Protein AF-A0A7X7MZV4-F1 (afdb_monomer_lite)

Sequence (188 aa):
MDFFKSMQVERPEFNLLPVGEHVVRLIRAEETDSFSQFNGEQKKKDFGWKDRTPQLAITVVAAEEGKSGGMTHRLNGLGYIKYNDLSDAQKESGEYEDIGGYACSANEDGQMVREISHEHTKQCKNILNQFAASVGAQAGESLGDVLTRAIANQVKFRVTVINDEYDGREQLRLSRFKAVANVMSELE

pLDDT: mean 88.39, std 13.17, range [30.11, 97.62]

Foldseek 3Di:
DPPVVPDDDDDDDWDADDFFKAKKAWQDKDKDWPQADPVRHGDPDDQQADDIWIWIWTKIFGPDPPDTTIDIAIQTQFDFAFPVNDDPVRVVVPQFDHGVRFTWGQDPVRTTHTHTDPVVNVVSVVQLVLQLVQLPDDPPDDSVVSSVVRNVVRFIWMWGWDFDADPNDTDTHTDDIHHDPDPPPPDD

Radius of gyration: 19.75 Å; chains: 1; bounding box: 66×36×62 Å

Secondary structure (DSSP, 8-state):
--HHHH---PPPP-PPPPSEEEEEEEEEEEEEETTB-TTSPBP----S--PPPEEEEEEEEE-STT---EEEEEEES--B-BGGGS-HHHHHTS--EEETTEEEEE-TTS-EEEPBPHHHHHHHHHHHHHHHHHTTPPTT--HHHHHHHHHHTT-EEEEEEEEEEETTEEEEEEEEEEE------S--

Structure (mmCIF, N/CA/C/O backbone):
data_AF-A0A7X7MZV4-F1
#
_entry.id   AF-A0A7X7MZV4-F1
#
loop_
_atom_site.group_PDB
_atom_site.id
_atom_site.type_symbol
_atom_site.label_atom_id
_atom_site.label_alt_id
_atom_site.label_comp_id
_atom_site.label_asym_id
_atom_site.label_entity_id
_atom_site.label_seq_id
_atom_site.pdbx_PDB_ins_code
_atom_site.Cartn_x
_atom_site.Cartn_y
_atom_site.Cartn_z
_atom_site.occupancy
_atom_site.B_iso_or_equiv
_atom_site.auth_seq_id
_atom_site.auth_comp_id
_atom_site.auth_asym_id
_atom_site.auth_atom_id
_atom_site.pdbx_PDB_model_num
ATOM 1 N N . MET A 1 1 ? -41.631 7.887 -1.688 1.00 57.41 1 MET A N 1
ATOM 2 C CA . MET A 1 1 ? -40.299 7.517 -2.208 1.00 57.41 1 MET A CA 1
ATOM 3 C C . MET A 1 1 ? -39.509 7.009 -1.017 1.00 57.41 1 MET A C 1
ATOM 5 O O . MET A 1 1 ? -39.447 7.717 -0.022 1.00 57.41 1 MET A O 1
ATOM 9 N N . ASP A 1 2 ? -39.068 5.756 -1.045 1.00 73.69 2 ASP A N 1
ATOM 10 C CA . ASP A 1 2 ? -38.419 5.119 0.105 1.00 73.69 2 ASP A CA 1
ATOM 11 C C . ASP A 1 2 ? -36.941 5.528 0.112 1.00 73.69 2 ASP A C 1
ATOM 13 O O . ASP A 1 2 ? -36.145 4.985 -0.654 1.00 73.69 2 ASP A O 1
ATOM 17 N N . PHE A 1 3 ? -36.619 6.567 0.892 1.00 78.12 3 PHE A N 1
ATOM 18 C CA . PHE A 1 3 ? -35.333 7.277 0.872 1.00 78.12 3 PHE A CA 1
ATOM 19 C C . PHE A 1 3 ? -34.134 6.320 0.888 1.00 78.12 3 PHE A C 1
ATOM 21 O O . PHE A 1 3 ? -33.250 6.426 0.040 1.00 78.12 3 PHE A O 1
ATOM 28 N N . PHE A 1 4 ? -34.155 5.325 1.780 1.00 77.00 4 PHE A N 1
ATOM 29 C CA . PHE A 1 4 ? -33.072 4.350 1.916 1.00 77.00 4 PHE A CA 1
ATOM 30 C C . PHE A 1 4 ? -32.954 3.394 0.725 1.00 77.00 4 PHE A C 1
ATOM 32 O O . PHE A 1 4 ? -31.855 2.948 0.421 1.00 77.00 4 PHE A O 1
ATOM 39 N N . LYS A 1 5 ? -34.052 3.099 0.018 1.00 72.44 5 LYS A N 1
ATOM 40 C CA . LYS A 1 5 ? -34.021 2.256 -1.190 1.00 72.44 5 LYS A CA 1
ATOM 41 C C . LYS A 1 5 ? -33.520 3.005 -2.422 1.00 72.44 5 LYS A C 1
ATOM 43 O O . LYS A 1 5 ? -33.018 2.374 -3.344 1.00 72.44 5 LYS A O 1
ATOM 48 N N . SER A 1 6 ? -33.683 4.328 -2.456 1.00 73.56 6 SER A N 1
ATOM 49 C CA . SER A 1 6 ? -33.163 5.187 -3.530 1.00 73.56 6 SER A CA 1
ATOM 50 C C . SER A 1 6 ? -31.744 5.694 -3.279 1.00 73.56 6 SER A C 1
ATOM 52 O O . SER A 1 6 ? -31.142 6.277 -4.177 1.00 73.56 6 SER A O 1
ATOM 54 N N . MET A 1 7 ? -31.225 5.517 -2.064 1.00 83.62 7 MET A N 1
ATOM 55 C CA . MET A 1 7 ? -29.901 5.994 -1.699 1.00 83.62 7 MET A CA 1
ATOM 56 C C . MET A 1 7 ? -28.832 5.109 -2.345 1.00 83.62 7 MET A C 1
ATOM 58 O O . MET A 1 7 ? -28.787 3.902 -2.114 1.00 83.62 7 MET A O 1
ATOM 62 N N . GLN A 1 8 ? -27.952 5.717 -3.137 1.00 71.62 8 GLN A N 1
ATOM 63 C CA . GLN A 1 8 ? -26.716 5.075 -3.569 1.00 71.62 8 GLN A CA 1
ATOM 64 C C . GLN A 1 8 ? -25.676 5.282 -2.469 1.00 71.62 8 GLN A C 1
ATOM 66 O O . GLN A 1 8 ? -25.435 6.406 -2.038 1.00 71.62 8 GLN A O 1
ATOM 71 N N . VAL A 1 9 ? -25.113 4.188 -1.958 1.00 64.69 9 VAL A N 1
ATOM 72 C CA . VAL A 1 9 ? -24.106 4.261 -0.897 1.00 64.69 9 VAL A CA 1
ATOM 73 C C . VAL A 1 9 ? -22.796 4.747 -1.506 1.00 64.69 9 VAL A C 1
ATOM 75 O O . VAL A 1 9 ? -22.144 4.026 -2.261 1.00 64.69 9 VAL A O 1
ATOM 78 N N . GLU A 1 10 ? -22.411 5.968 -1.159 1.00 65.69 10 GLU A N 1
ATOM 79 C CA . GLU A 1 10 ? -21.113 6.534 -1.509 1.00 65.69 10 GLU A CA 1
ATOM 80 C C . GLU A 1 10 ? -20.052 6.152 -0.472 1.00 65.69 10 GLU A C 1
ATOM 82 O O . GLU A 1 10 ? -20.340 5.657 0.624 1.00 65.69 10 GLU A O 1
ATOM 87 N N . ARG A 1 11 ? -18.780 6.360 -0.823 1.00 59.31 11 ARG A N 1
ATOM 88 C CA . ARG A 1 11 ? -17.703 6.192 0.153 1.00 59.31 11 ARG A CA 1
ATOM 89 C C . ARG A 1 11 ? -17.812 7.290 1.204 1.00 59.31 11 ARG A C 1
ATOM 91 O O . ARG A 1 11 ? -18.031 8.435 0.829 1.00 59.31 11 ARG A O 1
ATOM 98 N N . PRO A 1 12 ? -17.606 6.976 2.491 1.00 62.19 12 PRO A N 1
ATOM 99 C CA . PRO A 1 12 ? -17.602 8.019 3.497 1.00 62.19 12 PRO A CA 1
ATOM 100 C C . PRO A 1 12 ? -16.450 8.991 3.219 1.00 62.19 12 PRO A C 1
ATOM 102 O O . PRO A 1 12 ? -15.299 8.567 3.070 1.00 62.19 12 PRO A O 1
ATOM 105 N N . GLU A 1 13 ? -16.762 10.282 3.159 1.00 63.81 13 GLU A N 1
ATOM 106 C CA . GLU A 1 13 ? -15.763 11.343 3.192 1.00 63.81 13 GLU A CA 1
ATOM 107 C C . GLU A 1 13 ? -15.410 11.637 4.650 1.00 63.81 13 GLU A C 1
ATOM 109 O O . GLU A 1 13 ? -16.281 11.835 5.499 1.00 63.81 13 GLU A O 1
ATOM 114 N N . PHE A 1 14 ? -14.116 11.624 4.959 1.00 68.75 14 PHE A N 1
ATOM 115 C CA . PHE A 1 14 ? -13.613 11.926 6.292 1.00 68.75 14 PHE A CA 1
ATOM 116 C C . PHE A 1 14 ? -12.815 13.221 6.250 1.00 68.75 14 PHE A C 1
ATOM 118 O O . PHE A 1 14 ? -12.064 13.457 5.303 1.00 68.75 14 PHE A O 1
ATOM 125 N N . ASN A 1 15 ? -12.867 13.991 7.338 1.00 80.75 15 ASN A N 1
ATOM 126 C CA . ASN A 1 15 ? -11.763 14.895 7.642 1.00 80.75 15 ASN A CA 1
ATOM 127 C C . ASN A 1 15 ? -10.486 14.049 7.729 1.00 80.75 15 ASN A C 1
ATOM 129 O O . ASN A 1 15 ? -10.454 13.052 8.455 1.00 80.75 15 ASN A O 1
ATOM 133 N N . LEU A 1 16 ? -9.461 14.390 6.951 1.00 86.88 16 LEU A N 1
ATOM 134 C CA . LEU A 1 16 ? -8.229 13.606 6.936 1.00 86.88 16 LEU A CA 1
ATOM 135 C C . LEU A 1 16 ? -7.565 13.650 8.315 1.00 86.88 16 LEU A C 1
ATOM 137 O O . LEU A 1 16 ? -7.542 14.693 8.971 1.00 86.88 16 LEU A O 1
ATOM 141 N N . LEU A 1 17 ? -7.017 12.513 8.752 1.00 89.56 17 LEU A N 1
ATOM 142 C CA . LEU A 1 17 ? -6.182 12.485 9.951 1.00 89.56 17 LEU A CA 1
ATOM 143 C C . LEU A 1 17 ? -4.984 13.432 9.744 1.00 89.56 17 LEU A C 1
ATOM 145 O O . LEU A 1 17 ? -4.326 13.337 8.704 1.00 89.56 17 LEU A O 1
ATOM 149 N N . PRO A 1 18 ? -4.680 14.330 10.697 1.00 90.94 18 PRO A N 1
ATOM 150 C CA . PRO A 1 18 ? -3.535 15.221 10.565 1.00 90.94 18 PRO A CA 1
ATOM 151 C C . PRO A 1 18 ? -2.225 14.434 10.678 1.00 90.94 18 PRO A C 1
ATOM 153 O O . PRO A 1 18 ? -2.198 13.317 11.192 1.00 90.94 18 PRO A O 1
ATOM 156 N N . VAL A 1 19 ? -1.116 15.028 10.240 1.00 93.12 19 VAL A N 1
ATOM 157 C CA . VAL A 1 19 ? 0.225 14.455 10.440 1.00 93.12 19 VAL A CA 1
ATOM 158 C C . VAL A 1 19 ? 0.476 14.214 11.934 1.00 93.12 19 VAL A C 1
ATOM 160 O O . VAL A 1 19 ? 0.168 15.068 12.764 1.00 93.12 19 VAL A O 1
ATOM 163 N N . GLY A 1 20 ? 1.028 13.050 12.278 1.00 93.62 20 GLY A N 1
ATOM 164 C CA . GLY A 1 20 ? 1.314 12.660 13.660 1.00 93.62 20 GLY A CA 1
ATOM 165 C C . GLY A 1 20 ? 0.897 11.230 13.997 1.00 93.62 20 GLY A C 1
ATOM 166 O O . GLY A 1 20 ? 0.491 10.453 13.133 1.00 93.62 20 GLY A O 1
ATOM 167 N N . GLU A 1 21 ? 1.032 10.866 15.270 1.00 94.75 21 GLU A N 1
ATOM 168 C CA . GLU A 1 21 ? 0.613 9.559 15.780 1.00 94.75 21 GLU A CA 1
ATOM 169 C C . GLU A 1 21 ? -0.861 9.564 16.195 1.00 94.75 21 GLU A C 1
ATOM 171 O O . GLU A 1 21 ? -1.328 10.485 16.866 1.00 94.75 21 GLU A O 1
ATOM 176 N N . HIS A 1 22 ? -1.578 8.500 15.828 1.00 94.12 22 HIS A N 1
ATOM 177 C CA . HIS A 1 22 ? -3.004 8.332 16.108 1.00 94.12 22 HIS A CA 1
ATOM 178 C C . HIS A 1 22 ? -3.305 6.912 16.556 1.00 94.12 22 HIS A C 1
ATOM 180 O O . HIS A 1 22 ? -2.742 5.957 16.012 1.00 94.12 22 HIS A O 1
ATOM 186 N N . VAL A 1 23 ? -4.243 6.762 17.492 1.00 95.56 23 VAL A N 1
ATOM 187 C CA . VAL A 1 23 ? -4.918 5.477 17.700 1.00 95.56 23 VAL A CA 1
ATOM 188 C C . VAL A 1 23 ? -6.141 5.427 16.793 1.00 95.56 23 VAL A C 1
ATOM 190 O O . VAL A 1 23 ? -7.035 6.272 16.860 1.00 95.56 23 VAL A O 1
ATOM 193 N N . VAL A 1 24 ? -6.180 4.414 15.940 1.00 96.12 24 VAL A N 1
ATOM 194 C CA . VAL A 1 24 ? -7.211 4.215 14.926 1.00 96.12 24 VAL A CA 1
ATOM 195 C C . VAL A 1 24 ? -7.839 2.834 15.058 1.00 96.12 24 VAL A C 1
ATOM 197 O O . VAL A 1 24 ? -7.315 1.956 15.742 1.00 96.12 24 VAL A O 1
ATOM 200 N N . ARG A 1 25 ? -8.962 2.638 14.374 1.00 95.81 25 ARG A N 1
ATOM 201 C CA . ARG A 1 25 ? -9.559 1.322 14.124 1.00 95.81 25 ARG A CA 1
ATOM 202 C C . ARG A 1 25 ? -9.853 1.151 12.640 1.00 95.81 25 ARG A C 1
ATOM 204 O O . ARG A 1 25 ? -10.089 2.131 11.929 1.00 95.81 25 ARG A O 1
ATOM 211 N N . LEU A 1 26 ? -9.857 -0.097 12.188 1.00 95.31 26 LEU A N 1
ATOM 212 C CA . LEU A 1 26 ? -10.191 -0.463 10.815 1.00 95.31 26 LEU A CA 1
ATOM 213 C C . LEU A 1 26 ? -11.714 -0.478 10.639 1.00 95.31 26 LEU A C 1
ATOM 215 O O . LEU A 1 26 ? -12.430 -1.002 11.491 1.00 95.31 26 LEU A O 1
ATOM 219 N N . ILE A 1 27 ? -12.208 0.080 9.535 1.00 93.88 27 ILE A N 1
ATOM 220 C CA . ILE A 1 27 ? -13.636 -0.001 9.170 1.00 93.88 27 ILE A CA 1
ATOM 221 C C . ILE A 1 27 ? -13.872 -0.703 7.835 1.00 93.88 27 ILE A C 1
ATOM 223 O O . ILE A 1 27 ? -14.998 -1.092 7.541 1.00 93.88 27 ILE A O 1
ATOM 227 N N . ARG A 1 28 ? -12.822 -0.849 7.020 1.00 92.50 28 ARG A N 1
ATOM 228 C CA . ARG A 1 28 ? -12.874 -1.492 5.707 1.00 92.50 28 ARG A CA 1
ATOM 229 C C . ARG A 1 28 ? -11.478 -1.945 5.294 1.00 92.50 28 ARG A C 1
ATOM 231 O O . ARG A 1 28 ? -10.521 -1.196 5.486 1.00 92.50 28 ARG A O 1
ATOM 238 N N . ALA A 1 29 ? -11.379 -3.126 4.697 1.00 93.44 29 ALA A N 1
ATOM 239 C CA . ALA A 1 29 ? -10.182 -3.597 4.012 1.00 93.44 29 ALA A CA 1
ATOM 240 C C . ALA A 1 29 ? -10.584 -4.392 2.767 1.00 93.44 29 ALA A C 1
ATOM 242 O O . ALA A 1 29 ? -11.458 -5.250 2.851 1.00 93.44 29 ALA A O 1
ATOM 243 N N . GLU A 1 30 ? -9.981 -4.080 1.622 1.00 92.38 30 GLU A N 1
ATOM 244 C CA . GLU A 1 30 ? -10.338 -4.669 0.329 1.00 92.38 30 GLU A CA 1
ATOM 245 C C . GLU A 1 30 ? -9.108 -4.906 -0.535 1.00 92.38 30 GLU A C 1
ATOM 247 O O . GLU A 1 30 ? -8.214 -4.057 -0.619 1.00 92.38 30 GLU A O 1
ATOM 252 N N . GLU A 1 31 ? -9.093 -6.043 -1.221 1.00 92.69 31 GLU A N 1
ATOM 253 C CA . GLU A 1 31 ? -8.133 -6.304 -2.284 1.00 92.69 31 GLU A CA 1
ATOM 254 C C . GLU A 1 31 ? -8.419 -5.402 -3.490 1.00 92.69 31 GLU A C 1
ATOM 256 O O . GLU A 1 31 ? -9.563 -5.153 -3.873 1.00 92.69 31 GLU A O 1
ATOM 261 N N . THR A 1 32 ? -7.357 -4.866 -4.074 1.00 94.25 32 THR A N 1
ATOM 262 C CA . THR A 1 32 ? -7.400 -3.991 -5.241 1.00 94.25 32 THR A CA 1
ATOM 263 C C . THR A 1 32 ? -6.063 -4.063 -5.979 1.00 94.25 32 THR A C 1
ATOM 265 O O . THR A 1 32 ? -5.209 -4.900 -5.682 1.00 94.25 32 THR A O 1
ATOM 268 N N . ASP A 1 33 ? -5.858 -3.179 -6.950 1.00 95.00 33 ASP A N 1
ATOM 269 C CA . ASP A 1 33 ? -4.621 -3.103 -7.706 1.00 95.00 33 ASP A CA 1
ATOM 270 C C . ASP A 1 33 ? -4.231 -1.662 -8.072 1.00 95.00 33 ASP A C 1
ATOM 272 O O . ASP A 1 33 ? -4.994 -0.698 -7.915 1.00 95.00 33 ASP A O 1
ATOM 276 N N . SER A 1 34 ? -3.004 -1.507 -8.574 1.00 92.06 34 SER A N 1
ATOM 277 C CA . SER A 1 34 ? -2.460 -0.212 -8.992 1.00 92.06 34 SER A CA 1
ATOM 278 C C . SER A 1 34 ? -3.273 0.476 -10.091 1.00 92.06 34 SER A C 1
ATOM 280 O O . SER A 1 34 ? -3.213 1.706 -10.187 1.00 92.06 34 SER A O 1
ATOM 282 N N . PHE A 1 35 ? -4.029 -0.271 -10.898 1.00 94.06 35 PHE A N 1
ATOM 283 C CA . PHE A 1 35 ? -4.801 0.246 -12.033 1.00 94.06 35 PHE A CA 1
ATOM 284 C C . PHE A 1 35 ? -6.233 0.584 -11.642 1.00 94.06 35 PHE A C 1
ATOM 286 O O . PHE A 1 35 ? -6.903 1.327 -12.347 1.00 94.06 35 PHE A O 1
ATOM 293 N N . SER A 1 36 ? -6.687 0.125 -10.486 1.00 92.50 36 SER A N 1
ATOM 294 C CA . SER A 1 36 ? -8.029 0.368 -9.992 1.00 92.50 36 SER A CA 1
ATOM 295 C C . SER A 1 36 ? -8.052 1.618 -9.119 1.00 92.50 36 SER A C 1
ATOM 297 O O . SER A 1 36 ? -7.159 1.879 -8.304 1.00 92.50 36 SER A O 1
ATOM 299 N N . GLN A 1 37 ? -9.067 2.448 -9.306 1.00 86.12 37 GLN A N 1
ATOM 300 C CA . GLN A 1 37 ? -9.429 3.538 -8.417 1.00 86.12 37 GLN A CA 1
ATOM 301 C C . GLN A 1 37 ? -9.937 2.984 -7.092 1.00 86.12 37 GLN A C 1
ATOM 303 O O . GLN A 1 37 ? -10.155 1.786 -6.928 1.00 86.12 37 GLN A O 1
ATOM 308 N N . PHE A 1 38 ? -10.090 3.868 -6.110 1.00 79.44 38 PHE A N 1
ATOM 309 C CA . PHE A 1 38 ? -10.630 3.462 -4.827 1.00 79.44 38 PHE A CA 1
ATOM 310 C C . PHE A 1 38 ? -12.017 2.855 -5.012 1.00 79.44 38 PHE A C 1
ATOM 312 O O . PHE A 1 38 ? -12.189 1.724 -4.593 1.00 79.44 38 PHE A O 1
ATOM 319 N N . ASN A 1 39 ? -12.931 3.512 -5.730 1.00 77.94 39 ASN A N 1
ATOM 320 C CA . ASN A 1 39 ? -14.284 3.028 -6.048 1.00 77.94 39 ASN A CA 1
ATOM 321 C C . ASN A 1 39 ? -14.359 1.740 -6.906 1.00 77.94 39 ASN A C 1
ATOM 323 O O . ASN A 1 39 ? -15.463 1.319 -7.229 1.00 77.94 39 ASN A O 1
ATOM 327 N N . GLY A 1 40 ? -13.232 1.112 -7.260 1.00 79.94 40 GLY A N 1
ATOM 328 C CA . GLY A 1 40 ? -13.181 -0.106 -8.075 1.00 79.94 40 GLY A CA 1
ATOM 329 C C . GLY A 1 40 ? -13.181 0.139 -9.585 1.00 79.94 40 GLY A C 1
ATOM 330 O O . GLY A 1 40 ? -12.898 -0.779 -10.351 1.00 79.94 40 GLY A O 1
ATOM 331 N N . GLU A 1 41 ? -13.428 1.370 -10.037 1.00 87.81 41 GLU A N 1
ATOM 332 C CA . GLU A 1 41 ? -13.332 1.712 -11.456 1.00 87.81 41 GLU A CA 1
ATOM 333 C C . GLU A 1 41 ? -11.883 1.646 -11.941 1.00 87.81 41 GLU A C 1
ATOM 335 O O . GLU A 1 41 ? -10.946 1.931 -11.199 1.00 87.81 41 GLU A O 1
ATOM 340 N N . GLN A 1 42 ? -11.669 1.337 -13.217 1.00 90.69 42 GLN A N 1
ATOM 341 C CA . GLN A 1 42 ? -10.328 1.408 -13.792 1.00 90.69 42 GLN A CA 1
ATOM 342 C C . GLN A 1 42 ? -9.860 2.869 -13.887 1.00 90.69 42 GLN A C 1
ATOM 344 O O . GLN A 1 42 ? -10.615 3.783 -14.234 1.00 90.69 42 GLN A O 1
ATOM 349 N N . LYS A 1 43 ? -8.590 3.107 -13.569 1.00 90.19 43 LYS A N 1
ATOM 350 C CA . LYS A 1 43 ? -7.932 4.391 -13.797 1.00 90.19 43 LYS A CA 1
ATOM 351 C C . LYS A 1 43 ? -7.796 4.592 -15.302 1.00 90.19 43 LYS A C 1
ATOM 353 O O . LYS A 1 43 ? -7.364 3.701 -16.020 1.00 90.19 43 LYS A O 1
ATOM 358 N N . LYS A 1 44 ? -8.121 5.798 -15.766 1.00 87.69 44 LYS A N 1
ATOM 359 C CA . LYS A 1 44 ? -8.003 6.184 -17.182 1.00 87.69 44 LYS A CA 1
ATOM 360 C C . LYS A 1 44 ? -6.566 6.514 -17.611 1.00 87.69 44 LYS A C 1
ATOM 362 O O . LYS A 1 44 ? -6.332 6.781 -18.782 1.00 87.69 44 LYS A O 1
ATOM 367 N N . LYS A 1 45 ? -5.625 6.562 -16.662 1.00 85.62 45 LYS A N 1
ATOM 368 C CA . LYS A 1 45 ? -4.210 6.852 -16.916 1.00 85.62 45 LYS A CA 1
ATOM 369 C C . LYS A 1 45 ? -3.575 5.667 -17.642 1.00 85.62 45 LYS A C 1
ATOM 371 O O . LYS A 1 45 ? -3.698 4.542 -17.167 1.00 85.62 45 LYS A O 1
ATOM 376 N N . ASP A 1 46 ? -2.860 5.940 -18.729 1.00 86.44 46 ASP A N 1
ATOM 377 C CA . ASP A 1 46 ? -1.905 4.978 -19.270 1.00 86.44 46 ASP A CA 1
ATOM 378 C C . ASP A 1 46 ? -0.643 4.995 -18.405 1.00 86.44 46 ASP A C 1
ATOM 380 O O . ASP A 1 46 ? -0.069 6.053 -18.130 1.00 86.44 46 ASP A O 1
ATOM 384 N N . PHE A 1 47 ? -0.265 3.824 -17.911 1.00 87.81 47 PHE A N 1
ATOM 385 C CA . PHE A 1 47 ? 0.896 3.661 -17.047 1.00 87.81 47 PHE A CA 1
ATOM 386 C C . PHE A 1 47 ? 2.176 3.433 -17.852 1.00 87.81 47 PHE A C 1
ATOM 388 O O . PHE A 1 47 ? 3.250 3.649 -17.314 1.00 87.81 47 PHE A O 1
ATOM 395 N N . GLY A 1 48 ? 2.076 3.019 -19.119 1.00 91.69 48 GLY A N 1
ATOM 396 C CA . GLY A 1 48 ? 3.228 2.622 -19.935 1.00 91.69 48 GLY A CA 1
ATOM 397 C C . GLY A 1 48 ? 3.717 1.188 -19.681 1.00 91.69 48 GLY A C 1
ATOM 398 O O . GLY A 1 48 ? 4.401 0.628 -20.526 1.00 91.69 48 GLY A O 1
ATOM 399 N N . TRP A 1 49 ? 3.287 0.549 -18.589 1.00 94.38 49 TRP A N 1
ATOM 400 C CA . TRP A 1 49 ? 3.453 -0.886 -18.325 1.00 94.38 49 TRP A CA 1
ATOM 401 C C . TRP A 1 49 ? 2.093 -1.578 -18.141 1.00 94.38 49 TRP A C 1
ATOM 403 O O . TRP A 1 49 ? 1.069 -0.916 -17.935 1.00 94.38 49 TRP A O 1
ATOM 413 N N . LYS A 1 50 ? 2.057 -2.914 -18.237 1.00 94.56 50 LYS A N 1
ATOM 414 C CA . LYS A 1 50 ? 0.813 -3.714 -18.195 1.00 94.56 50 LYS A CA 1
ATOM 415 C C . LYS A 1 50 ? 0.619 -4.540 -16.929 1.00 94.56 50 LYS A C 1
ATOM 417 O O . LYS A 1 50 ? -0.521 -4.886 -16.613 1.00 94.56 50 LYS A O 1
ATOM 422 N N . ASP A 1 51 ? 1.680 -4.822 -16.181 1.00 93.94 51 ASP A N 1
ATOM 423 C CA . ASP A 1 51 ? 1.572 -5.584 -14.942 1.00 93.94 51 ASP A CA 1
ATOM 424 C C . ASP A 1 51 ? 0.868 -4.760 -13.848 1.00 93.94 51 ASP A C 1
ATOM 426 O O . ASP A 1 51 ? 1.165 -3.586 -13.610 1.00 93.94 51 ASP A O 1
ATOM 430 N N . ARG A 1 52 ? -0.092 -5.381 -13.161 1.00 94.12 52 ARG A N 1
ATOM 431 C CA . ARG A 1 52 ? -0.826 -4.761 -12.053 1.00 94.12 52 ARG A CA 1
ATOM 432 C C . ARG A 1 52 ? -0.143 -5.097 -10.737 1.00 94.12 52 ARG A C 1
ATOM 434 O O . ARG A 1 52 ? 0.154 -6.256 -10.476 1.00 94.12 52 ARG A O 1
ATOM 441 N N . THR A 1 53 ? 0.046 -4.106 -9.871 1.00 95.38 53 THR A N 1
ATOM 442 C CA . THR A 1 53 ? 0.523 -4.348 -8.503 1.00 95.38 53 THR A CA 1
ATOM 443 C C . THR A 1 53 ? -0.657 -4.734 -7.619 1.00 95.38 53 THR A C 1
ATOM 445 O O . THR A 1 53 ? -1.539 -3.888 -7.451 1.00 95.38 53 THR A O 1
ATOM 448 N N . PRO A 1 54 ? -0.680 -5.933 -7.010 1.00 95.50 54 PRO A N 1
ATOM 449 C CA . PRO A 1 54 ? -1.670 -6.280 -5.997 1.00 95.50 54 PRO A CA 1
ATOM 450 C C . PRO A 1 54 ? -1.558 -5.329 -4.806 1.00 95.50 54 PRO A C 1
ATOM 452 O O . PRO A 1 54 ? -0.453 -5.021 -4.348 1.00 95.50 54 PRO A O 1
ATOM 455 N N . GLN A 1 55 ? -2.691 -4.846 -4.311 1.00 96.19 55 GLN A N 1
ATOM 456 C CA . GLN A 1 55 ? -2.761 -3.856 -3.243 1.00 96.19 55 GLN A CA 1
ATOM 457 C C . GLN A 1 55 ? -3.863 -4.215 -2.245 1.00 96.19 55 GLN A C 1
ATOM 459 O O . GLN A 1 55 ? -4.936 -4.666 -2.632 1.00 96.19 55 GLN A O 1
ATOM 464 N N . LEU A 1 56 ? -3.627 -3.942 -0.964 1.00 95.19 56 LEU A N 1
ATOM 465 C CA . LEU A 1 56 ? -4.668 -3.936 0.061 1.00 95.19 56 LEU A CA 1
ATOM 466 C C . LEU A 1 56 ? -5.053 -2.485 0.361 1.00 95.19 56 LEU A C 1
ATOM 468 O O . LEU A 1 56 ? -4.231 -1.714 0.862 1.00 95.19 56 LEU A O 1
ATOM 472 N N . ALA A 1 57 ? -6.290 -2.100 0.054 1.00 94.12 57 ALA A N 1
ATOM 473 C CA . ALA A 1 57 ? -6.844 -0.810 0.440 1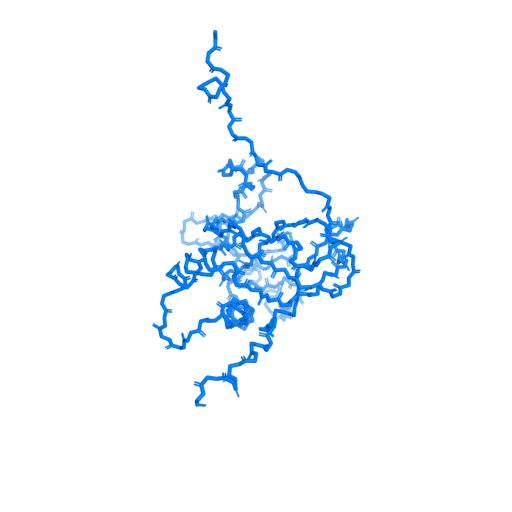.00 94.12 57 ALA A CA 1
ATOM 474 C C . ALA A 1 57 ? -7.479 -0.918 1.828 1.00 94.12 57 ALA A C 1
ATOM 476 O O . ALA A 1 57 ? -8.442 -1.655 2.011 1.00 94.12 57 ALA A O 1
ATOM 477 N N . ILE A 1 58 ? -6.961 -0.161 2.792 1.00 94.62 58 ILE A N 1
ATOM 478 C CA . ILE A 1 58 ? -7.480 -0.102 4.161 1.00 94.62 58 ILE A CA 1
ATOM 479 C C . ILE A 1 58 ? -8.087 1.270 4.431 1.00 94.62 58 ILE A C 1
ATOM 481 O O . ILE A 1 58 ? -7.502 2.285 4.056 1.00 94.62 58 ILE A O 1
ATOM 485 N N . THR A 1 59 ? -9.231 1.314 5.107 1.00 94.38 59 THR A N 1
ATOM 486 C CA . THR A 1 59 ? -9.830 2.556 5.608 1.00 94.38 59 THR A CA 1
ATOM 487 C C . THR A 1 59 ? -9.837 2.531 7.127 1.00 94.38 59 THR A C 1
ATOM 489 O O . THR A 1 59 ? -10.440 1.649 7.746 1.00 94.38 59 THR A O 1
ATOM 492 N N . VAL A 1 60 ? -9.170 3.519 7.721 1.00 94.75 60 VAL A N 1
ATOM 493 C CA . VAL A 1 60 ? -9.048 3.680 9.171 1.00 94.75 60 VAL A CA 1
ATOM 494 C C . VAL A 1 60 ? -9.730 4.961 9.625 1.00 94.75 60 VAL A C 1
ATOM 496 O O . VAL A 1 60 ? -9.769 5.942 8.883 1.00 94.75 60 VAL A O 1
ATOM 499 N N . VAL A 1 61 ? -10.237 4.956 10.854 1.00 94.69 61 VAL A N 1
ATOM 500 C CA . VAL A 1 61 ? -10.817 6.135 11.514 1.00 94.69 61 VAL A CA 1
ATOM 501 C C . VAL A 1 61 ? -10.223 6.306 12.904 1.00 94.69 61 VAL A C 1
ATOM 503 O O . VAL A 1 61 ? -9.845 5.313 13.534 1.00 94.69 61 VAL A O 1
ATOM 506 N N . ALA A 1 62 ? -10.149 7.547 13.386 1.00 94.12 62 ALA A N 1
ATOM 507 C CA . ALA A 1 62 ? -9.743 7.851 14.755 1.00 94.12 62 ALA A CA 1
ATOM 508 C C . ALA A 1 62 ? -10.577 7.038 15.763 1.00 94.12 62 ALA A C 1
ATOM 510 O O . ALA A 1 62 ? -11.795 6.906 15.623 1.00 94.12 62 ALA A O 1
ATOM 511 N N . ALA A 1 63 ? -9.910 6.474 16.770 1.00 92.75 63 ALA A N 1
ATOM 512 C CA . ALA A 1 63 ? -10.527 5.665 17.825 1.00 92.75 63 ALA A CA 1
ATOM 513 C C . ALA A 1 63 ? -10.299 6.239 19.237 1.00 92.75 63 ALA A C 1
ATOM 515 O O . ALA A 1 63 ? -10.664 5.604 20.235 1.00 92.75 63 ALA A O 1
ATOM 516 N N . GLU A 1 64 ? -9.673 7.413 19.317 1.00 85.75 64 GLU A N 1
ATOM 517 C CA . GLU A 1 64 ? -9.480 8.182 20.546 1.00 85.75 64 GLU A CA 1
ATOM 518 C C . GLU A 1 64 ? -10.702 9.056 20.815 1.00 85.75 64 GLU A C 1
ATOM 520 O O . GLU A 1 64 ? -11.291 9.626 19.895 1.00 85.75 64 GLU A O 1
ATOM 525 N N . GLU A 1 65 ? -11.070 9.176 22.086 1.00 80.12 65 GLU A N 1
ATOM 526 C CA . GLU A 1 65 ? -12.171 10.034 22.503 1.00 80.12 65 GLU A CA 1
ATOM 527 C C . GLU A 1 65 ? -11.880 11.501 22.154 1.00 80.12 65 GLU A C 1
ATOM 529 O O . GLU A 1 65 ? -10.758 11.985 22.306 1.00 80.12 65 GLU A O 1
ATOM 534 N N . GLY A 1 66 ? -12.882 12.201 21.619 1.00 76.88 66 GLY A N 1
ATOM 535 C CA . GLY A 1 66 ? -12.750 13.596 21.188 1.00 76.88 66 GLY A CA 1
ATOM 536 C C . GLY A 1 66 ? -11.941 13.816 19.901 1.00 76.88 66 GLY A C 1
ATOM 537 O O . GLY A 1 66 ? -11.889 14.949 19.422 1.00 76.88 66 GLY A O 1
ATOM 538 N N . LYS A 1 67 ? -11.349 12.773 19.299 1.00 82.19 67 LYS A N 1
ATOM 539 C CA . LYS A 1 67 ? -10.695 12.866 17.984 1.00 82.19 67 LYS A CA 1
ATOM 540 C C . LYS A 1 67 ? -11.635 12.406 16.875 1.00 82.19 67 LYS A C 1
ATOM 542 O O . LYS A 1 67 ? -12.428 11.485 17.038 1.00 82.19 67 LYS A O 1
ATOM 547 N N . SER A 1 68 ? -11.521 13.043 15.715 1.00 82.31 68 SER A N 1
ATOM 548 C CA . SER A 1 68 ? -12.266 12.671 14.515 1.00 82.31 68 SER A CA 1
ATOM 549 C C . SER A 1 68 ? -11.349 12.676 13.302 1.00 82.31 68 SER A C 1
ATOM 551 O O . SER A 1 68 ? -10.309 13.334 13.291 1.00 82.31 68 SER A O 1
ATOM 553 N N . GLY A 1 69 ? -11.744 11.911 12.295 1.00 89.25 69 GLY A N 1
ATOM 554 C CA . GLY A 1 69 ? -11.058 11.835 11.020 1.00 89.25 69 GLY A CA 1
ATOM 555 C C . GLY A 1 69 ? -10.753 10.409 10.602 1.00 89.25 69 GLY A C 1
ATOM 556 O O . GLY A 1 69 ? -10.879 9.460 11.379 1.00 89.25 69 GLY A O 1
ATOM 557 N N . GLY A 1 70 ? -10.383 10.257 9.342 1.00 91.25 70 GLY A N 1
ATOM 558 C CA . GLY A 1 70 ? -10.122 8.966 8.737 1.00 91.25 70 GLY A CA 1
ATOM 559 C C . GLY A 1 70 ? -9.349 9.110 7.445 1.00 91.25 70 GLY A C 1
ATOM 560 O O . GLY A 1 70 ? -9.225 10.197 6.884 1.00 91.25 70 GLY A O 1
ATOM 561 N N . MET A 1 71 ? -8.792 8.004 6.978 1.00 91.31 71 MET A N 1
ATOM 562 C CA . MET A 1 71 ? -8.111 7.975 5.694 1.00 91.31 71 MET A CA 1
ATOM 563 C C . MET A 1 71 ? -8.147 6.585 5.088 1.00 91.31 71 MET A C 1
ATOM 565 O O . MET A 1 71 ? -8.173 5.575 5.796 1.00 91.31 71 MET A O 1
ATOM 569 N N . THR A 1 72 ? -8.117 6.548 3.758 1.00 91.50 72 THR A N 1
ATOM 570 C CA . THR A 1 72 ? -7.895 5.313 3.012 1.00 91.50 72 THR A CA 1
ATOM 571 C C . THR A 1 72 ? -6.453 5.276 2.528 1.00 91.50 72 THR A C 1
ATOM 573 O O . THR A 1 72 ? -5.966 6.238 1.938 1.00 91.50 72 THR A O 1
ATOM 576 N N . HIS A 1 73 ? -5.770 4.163 2.765 1.00 92.38 73 HIS A N 1
ATOM 577 C CA . HIS A 1 73 ? -4.381 3.953 2.380 1.00 92.38 73 HIS A CA 1
ATOM 578 C C . HIS A 1 73 ? -4.228 2.629 1.630 1.00 92.38 73 HIS A C 1
ATOM 580 O O . HIS A 1 73 ? -5.008 1.703 1.846 1.00 92.38 73 HIS A O 1
ATOM 586 N N . ARG A 1 74 ? -3.236 2.536 0.738 1.00 93.00 74 ARG A N 1
ATOM 587 C CA . ARG A 1 74 ? -2.957 1.316 -0.028 1.00 93.00 74 ARG A CA 1
ATOM 588 C C . ARG A 1 74 ? -1.616 0.737 0.377 1.00 93.00 74 ARG A C 1
ATOM 590 O O . ARG A 1 74 ? -0.608 1.432 0.320 1.00 93.00 74 ARG A O 1
ATOM 597 N N . LEU A 1 75 ? -1.619 -0.541 0.722 1.00 95.12 75 LEU A N 1
ATOM 598 C CA . LEU A 1 75 ? -0.422 -1.315 1.007 1.00 95.12 75 LEU A CA 1
ATOM 599 C C . LEU A 1 75 ? -0.107 -2.179 -0.214 1.00 95.12 75 LEU A C 1
ATOM 601 O O . LEU A 1 75 ? -0.945 -2.972 -0.639 1.00 95.12 75 LEU A O 1
ATOM 605 N N . ASN A 1 76 ? 1.077 -2.009 -0.800 1.00 95.38 76 ASN A N 1
ATOM 606 C CA . ASN A 1 76 ? 1.506 -2.809 -1.948 1.00 95.38 76 ASN A CA 1
ATOM 607 C C . ASN A 1 76 ? 1.850 -4.239 -1.516 1.00 95.38 76 ASN A C 1
ATOM 609 O O . ASN A 1 76 ? 2.461 -4.437 -0.469 1.00 95.38 76 ASN A O 1
ATOM 613 N N . GLY A 1 77 ? 1.509 -5.221 -2.351 1.00 95.00 77 GLY A N 1
ATOM 614 C CA . GLY A 1 77 ? 1.922 -6.618 -2.194 1.00 95.00 77 GLY A CA 1
ATOM 615 C C . GLY A 1 77 ? 3.228 -6.965 -2.917 1.00 95.00 77 GLY A C 1
ATOM 616 O O . GLY A 1 77 ? 3.877 -7.947 -2.556 1.00 95.00 77 GLY A O 1
ATOM 617 N N . LEU A 1 78 ? 3.629 -6.156 -3.903 1.00 96.38 78 LEU A N 1
ATOM 618 C CA . LEU A 1 78 ? 4.850 -6.329 -4.695 1.00 96.38 78 LEU A CA 1
ATOM 619 C C . LEU A 1 78 ? 5.670 -5.038 -4.738 1.00 96.38 78 LEU A C 1
ATOM 621 O O . LEU A 1 78 ? 5.115 -3.936 -4.719 1.00 96.38 78 LEU A O 1
ATOM 625 N N . GLY A 1 79 ? 6.987 -5.206 -4.829 1.00 95.62 79 GLY A N 1
ATOM 626 C CA . GLY A 1 79 ? 7.947 -4.136 -5.064 1.00 95.62 79 GLY A CA 1
ATOM 627 C C . GLY A 1 79 ? 8.702 -4.353 -6.374 1.00 95.62 79 GLY A C 1
ATOM 628 O O . GLY A 1 79 ? 8.913 -5.489 -6.795 1.00 95.62 79 GLY A O 1
ATOM 629 N N . TYR A 1 80 ? 9.120 -3.257 -6.999 1.00 96.56 80 TYR A N 1
ATOM 630 C CA . TYR A 1 80 ? 9.717 -3.242 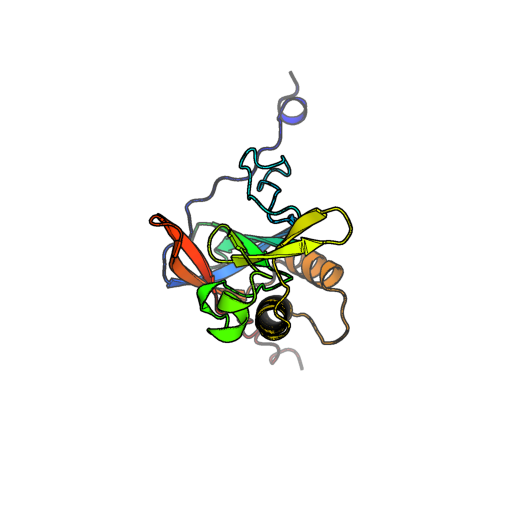-8.336 1.00 96.56 80 TYR A CA 1
ATOM 631 C C . TYR A 1 80 ? 11.075 -2.558 -8.304 1.00 96.56 80 TYR A C 1
ATOM 633 O O . TYR A 1 80 ? 11.324 -1.735 -7.417 1.00 96.56 80 TYR A O 1
ATOM 641 N N . ILE A 1 81 ? 11.943 -2.899 -9.248 1.00 96.56 81 ILE A N 1
ATOM 642 C CA . ILE A 1 81 ? 13.237 -2.236 -9.417 1.00 96.56 81 ILE A CA 1
ATOM 643 C C . ILE A 1 81 ? 12.997 -0.828 -9.977 1.00 96.56 81 ILE A C 1
ATOM 645 O O . ILE A 1 81 ? 12.251 -0.655 -10.946 1.00 96.56 81 ILE A O 1
ATOM 649 N N . LYS A 1 82 ? 13.600 0.199 -9.366 1.00 95.38 82 LYS A N 1
ATOM 650 C CA . LYS A 1 82 ? 13.619 1.532 -9.979 1.00 95.38 82 LYS A CA 1
ATOM 651 C C . LYS A 1 82 ? 14.698 1.563 -11.046 1.00 95.38 82 LYS A C 1
ATOM 653 O O . LYS A 1 82 ? 15.767 0.996 -10.847 1.00 95.38 82 LYS A O 1
ATOM 658 N N . TYR A 1 83 ? 14.465 2.283 -12.136 1.00 95.25 83 TYR A N 1
ATOM 659 C CA . TYR A 1 83 ? 15.447 2.370 -13.219 1.00 95.25 83 TYR A CA 1
ATOM 660 C C . TYR A 1 83 ? 16.799 2.917 -12.729 1.00 95.25 83 TYR A C 1
ATOM 662 O O . TYR A 1 83 ? 17.865 2.437 -13.108 1.00 95.25 83 TYR A O 1
ATOM 670 N N . ASN A 1 84 ? 16.765 3.868 -11.792 1.00 94.25 84 ASN A N 1
ATOM 671 C CA . ASN A 1 84 ? 17.972 4.433 -11.188 1.00 94.25 84 ASN A CA 1
ATOM 672 C C . ASN A 1 84 ? 18.764 3.442 -10.323 1.00 94.25 84 ASN A C 1
ATOM 674 O O . ASN A 1 84 ? 19.964 3.655 -10.156 1.00 94.25 84 ASN A O 1
ATOM 678 N N . ASP A 1 85 ? 18.130 2.372 -9.836 1.00 95.06 85 ASP A N 1
ATOM 679 C CA . ASP A 1 85 ? 18.775 1.328 -9.031 1.00 95.06 85 ASP A CA 1
ATOM 680 C C . ASP A 1 85 ? 19.518 0.297 -9.908 1.00 95.06 85 ASP A C 1
ATOM 682 O O . ASP A 1 85 ? 20.265 -0.529 -9.385 1.00 95.06 85 ASP A O 1
ATOM 686 N N . LEU A 1 86 ? 19.331 0.332 -11.237 1.00 95.31 86 LEU A N 1
ATOM 687 C CA . LEU A 1 86 ? 20.082 -0.507 -12.174 1.00 95.31 86 LEU A CA 1
ATOM 688 C C . LEU A 1 86 ? 21.560 -0.097 -12.208 1.00 95.31 86 LEU A C 1
ATOM 690 O O . LEU A 1 86 ? 21.895 1.093 -12.209 1.00 95.31 86 LEU A O 1
ATOM 694 N N . SER A 1 87 ? 22.441 -1.093 -12.307 1.00 95.38 87 SER A N 1
ATOM 695 C CA . SER A 1 87 ? 23.864 -0.863 -12.575 1.00 95.38 87 SER A CA 1
ATOM 696 C C . SER A 1 87 ? 24.084 -0.289 -13.978 1.00 95.38 87 SER A C 1
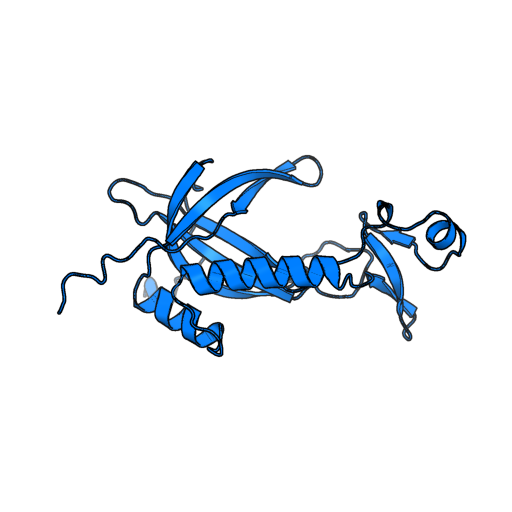ATOM 698 O O . SER A 1 87 ? 23.251 -0.470 -14.868 1.00 95.38 87 SER A O 1
ATOM 700 N N . ASP A 1 88 ? 25.228 0.361 -14.204 1.00 95.56 88 ASP A N 1
ATOM 701 C CA . ASP A 1 88 ? 25.561 0.932 -15.517 1.00 95.56 88 ASP A CA 1
ATOM 702 C C . ASP A 1 88 ? 25.552 -0.136 -16.620 1.00 95.56 88 ASP A C 1
ATOM 704 O O . ASP A 1 88 ? 24.950 0.072 -17.666 1.00 95.56 88 ASP A O 1
ATOM 708 N N . ALA A 1 89 ? 26.074 -1.336 -16.341 1.00 95.25 89 ALA A N 1
ATOM 709 C CA . ALA A 1 89 ? 26.043 -2.456 -17.283 1.00 95.25 89 ALA A CA 1
ATOM 710 C C . ALA A 1 89 ? 24.614 -2.909 -17.646 1.00 95.25 89 ALA A C 1
ATOM 712 O O . ALA A 1 89 ? 24.359 -3.293 -18.784 1.00 95.25 89 ALA A O 1
ATOM 713 N N . GLN A 1 90 ? 23.670 -2.857 -16.698 1.00 94.75 90 GLN A N 1
ATOM 714 C CA . GLN A 1 90 ? 22.258 -3.169 -16.965 1.00 94.75 90 GLN A CA 1
ATOM 715 C C . GLN A 1 90 ? 21.559 -2.062 -17.755 1.00 94.75 90 GLN A C 1
ATOM 717 O O . GLN A 1 90 ? 20.672 -2.349 -18.549 1.00 94.75 90 GLN A O 1
ATOM 722 N N . LYS A 1 91 ? 21.948 -0.799 -17.557 1.00 92.50 91 LYS A N 1
ATOM 723 C CA . LYS A 1 91 ? 21.442 0.318 -18.368 1.00 92.50 91 LYS A CA 1
ATOM 724 C C . LYS A 1 91 ? 21.998 0.259 -19.793 1.00 92.50 91 LYS A C 1
ATOM 726 O O . LYS A 1 91 ? 21.283 0.548 -20.745 1.00 92.50 91 LYS A O 1
ATOM 731 N N . GLU A 1 92 ? 23.257 -0.143 -19.944 1.00 93.94 92 GLU A N 1
ATOM 732 C CA . GLU A 1 92 ? 23.933 -0.276 -21.239 1.00 93.94 92 GLU A CA 1
ATOM 733 C C . GLU A 1 92 ? 23.496 -1.514 -22.037 1.00 93.94 92 GLU A C 1
ATOM 735 O O . GLU A 1 92 ? 23.668 -1.531 -23.256 1.00 93.94 92 GLU A O 1
ATOM 740 N N . SER A 1 93 ? 22.905 -2.534 -21.400 1.00 93.50 93 SER A N 1
ATOM 741 C CA . SER A 1 93 ? 22.453 -3.748 -22.098 1.00 93.50 93 SER A CA 1
ATOM 742 C C . SER A 1 93 ? 21.289 -3.500 -23.064 1.00 93.50 93 SER A C 1
ATOM 744 O O . SER A 1 93 ? 21.075 -4.300 -23.975 1.00 93.50 93 SER A O 1
ATOM 746 N N . GLY A 1 94 ? 20.534 -2.412 -22.869 1.00 90.38 94 GLY A N 1
ATOM 747 C CA . GLY A 1 94 ? 19.318 -2.106 -23.627 1.00 90.38 94 GLY A CA 1
ATOM 748 C C . GLY A 1 94 ? 18.123 -3.003 -23.286 1.00 90.38 94 GLY A C 1
ATOM 749 O O . GLY A 1 94 ? 17.109 -2.943 -23.972 1.00 90.38 94 GLY A O 1
ATOM 750 N N . GLU A 1 95 ? 18.232 -3.838 -22.249 1.00 94.38 95 GLU A N 1
ATOM 751 C CA . GLU A 1 95 ? 17.168 -4.754 -21.810 1.00 94.38 95 GLU A CA 1
ATOM 752 C C . GLU A 1 95 ? 16.019 -4.028 -21.094 1.00 94.38 95 GLU A C 1
ATOM 754 O O . GLU A 1 95 ? 14.872 -4.474 -21.151 1.00 94.38 95 GLU A O 1
ATOM 759 N N . TYR A 1 96 ? 16.325 -2.909 -20.429 1.00 97.06 96 TYR A N 1
ATOM 760 C CA . TYR A 1 96 ? 15.373 -2.154 -19.621 1.00 97.06 96 TYR A CA 1
ATOM 761 C C . TYR A 1 96 ? 15.134 -0.753 -20.184 1.00 97.06 96 TYR A C 1
ATOM 763 O O . TYR A 1 96 ? 16.069 -0.051 -20.564 1.00 97.06 96 TYR A O 1
ATOM 771 N N . GLU A 1 97 ? 13.882 -0.311 -20.129 1.00 96.31 97 GLU A N 1
ATOM 772 C CA . GLU A 1 97 ? 13.457 1.062 -20.394 1.00 96.31 97 GLU A CA 1
ATOM 773 C C . GLU A 1 97 ? 13.015 1.749 -19.093 1.00 96.31 97 GLU A C 1
ATOM 775 O O . GLU A 1 97 ? 12.423 1.115 -18.211 1.00 96.31 97 GLU A O 1
ATOM 780 N N . ASP A 1 98 ? 13.282 3.055 -18.969 1.00 95.62 98 ASP A N 1
ATOM 781 C CA . ASP A 1 98 ? 12.759 3.879 -17.873 1.00 95.62 98 ASP A CA 1
ATOM 782 C C . ASP A 1 98 ? 11.330 4.324 -18.191 1.00 95.62 98 ASP A C 1
ATOM 784 O O . ASP A 1 98 ? 11.102 5.248 -18.977 1.00 95.62 98 ASP A O 1
ATOM 788 N N . ILE A 1 99 ? 10.356 3.676 -17.552 1.00 94.69 99 ILE A N 1
ATOM 789 C CA . ILE A 1 99 ? 8.949 4.056 -17.661 1.00 94.69 99 ILE A CA 1
ATOM 790 C C . ILE A 1 99 ? 8.448 4.436 -16.273 1.00 94.69 99 ILE A C 1
ATOM 792 O O . ILE A 1 99 ? 8.267 3.597 -15.389 1.00 94.69 99 ILE A O 1
ATOM 796 N N . GLY A 1 100 ? 8.224 5.735 -16.069 1.00 88.44 100 GLY A N 1
ATOM 797 C CA . GLY A 1 100 ? 7.735 6.271 -14.797 1.00 88.44 100 GLY A CA 1
ATOM 798 C C . GLY A 1 100 ? 8.674 6.016 -13.611 1.00 88.44 100 GLY A C 1
ATOM 799 O O . GLY A 1 100 ? 8.189 5.874 -12.489 1.00 88.44 100 GLY A O 1
ATOM 800 N N . GLY A 1 101 ? 9.989 5.932 -13.849 1.00 91.75 101 GLY A N 1
ATOM 801 C CA . GLY A 1 101 ? 11.010 5.693 -12.829 1.00 91.75 101 GLY A CA 1
ATOM 802 C C . GLY A 1 101 ? 11.253 4.216 -12.508 1.00 91.75 101 GLY A C 1
ATOM 803 O O . GLY A 1 101 ? 12.064 3.914 -11.626 1.00 91.75 101 GLY A O 1
ATOM 804 N N . TYR A 1 102 ? 10.566 3.290 -13.180 1.00 95.94 102 TYR A N 1
ATOM 805 C CA . TYR A 1 102 ? 10.726 1.847 -13.001 1.00 95.94 102 TYR A CA 1
ATOM 806 C C . TYR A 1 102 ? 11.522 1.233 -14.146 1.00 95.94 102 TYR A C 1
ATOM 808 O O . TYR A 1 102 ? 11.359 1.625 -15.298 1.00 95.94 102 TYR A O 1
ATOM 816 N N . ALA A 1 103 ? 12.334 0.227 -13.818 1.00 97.25 103 ALA A N 1
ATOM 817 C CA . ALA A 1 103 ? 12.951 -0.631 -14.818 1.00 97.25 103 ALA A CA 1
ATOM 818 C C . ALA A 1 103 ? 11.873 -1.521 -15.445 1.00 97.25 103 ALA A C 1
ATOM 820 O O . ALA A 1 103 ? 11.256 -2.329 -14.742 1.00 97.25 103 ALA A O 1
ATOM 821 N N . CYS A 1 104 ? 11.626 -1.345 -16.741 1.00 97.62 104 CYS A N 1
ATOM 822 C CA . CYS A 1 104 ? 10.622 -2.104 -17.477 1.00 97.62 104 CYS A CA 1
ATOM 823 C C . CYS A 1 104 ? 11.256 -2.876 -18.631 1.00 97.62 104 CYS A C 1
ATOM 825 O O . CYS A 1 104 ? 12.098 -2.330 -19.332 1.00 97.62 104 CYS A O 1
ATOM 827 N N . SER A 1 105 ? 10.821 -4.109 -18.858 1.00 97.00 105 SER A N 1
ATOM 828 C CA . SER A 1 105 ? 11.262 -4.960 -19.966 1.00 97.00 105 SER A CA 1
ATOM 829 C C . SER A 1 105 ? 10.048 -5.535 -20.701 1.00 97.00 105 SER A C 1
ATOM 831 O O . SER A 1 105 ? 8.935 -5.581 -20.164 1.00 97.00 105 SER A O 1
ATOM 833 N N . ALA A 1 106 ? 10.234 -5.929 -21.960 1.00 96.81 106 ALA A N 1
ATOM 834 C CA . ALA A 1 106 ? 9.189 -6.603 -22.720 1.00 96.81 106 ALA A CA 1
ATOM 835 C C . ALA A 1 106 ? 9.065 -8.061 -22.254 1.00 96.81 106 ALA A C 1
ATOM 837 O O . ALA A 1 106 ? 10.050 -8.797 -22.230 1.00 96.81 106 ALA A O 1
ATOM 838 N N . ASN A 1 107 ? 7.854 -8.490 -21.904 1.00 94.88 107 ASN A N 1
ATOM 839 C CA . ASN A 1 107 ? 7.574 -9.897 -21.627 1.00 94.88 107 ASN A CA 1
ATOM 840 C C . ASN A 1 107 ? 7.489 -10.727 -22.930 1.00 94.88 107 ASN A C 1
ATOM 842 O O . ASN A 1 107 ? 7.645 -10.203 -24.033 1.00 94.88 107 ASN A O 1
ATOM 846 N N . GLU A 1 108 ? 7.198 -12.027 -22.810 1.00 93.94 108 GLU A N 1
ATOM 847 C CA . GLU A 1 108 ? 7.062 -12.953 -23.953 1.00 93.94 108 GLU A CA 1
ATOM 848 C C . GLU A 1 108 ? 5.999 -12.519 -24.981 1.00 93.94 108 GLU A C 1
ATOM 850 O O . GLU A 1 108 ? 6.135 -12.806 -26.170 1.00 93.94 108 GLU A O 1
ATOM 855 N N . ASP A 1 109 ? 4.980 -11.774 -24.544 1.00 94.75 109 ASP A N 1
ATOM 856 C CA . ASP A 1 109 ? 3.918 -11.220 -25.393 1.00 94.75 109 ASP A CA 1
ATOM 857 C C . ASP A 1 109 ? 4.287 -9.850 -26.004 1.00 94.75 109 ASP A C 1
ATOM 859 O O . ASP A 1 109 ? 3.454 -9.201 -26.642 1.00 94.75 109 ASP A O 1
ATOM 863 N N . GLY A 1 110 ? 5.514 -9.367 -25.783 1.00 94.00 110 GLY A N 1
ATOM 864 C CA . GLY A 1 110 ? 5.984 -8.052 -26.225 1.00 94.00 110 GLY A CA 1
ATOM 865 C C . GLY A 1 110 ? 5.387 -6.875 -25.445 1.00 94.00 110 GLY A C 1
ATOM 866 O O . GLY A 1 110 ? 5.442 -5.735 -25.906 1.00 94.00 110 GLY A O 1
ATOM 867 N N . GLN A 1 111 ? 4.782 -7.122 -24.282 1.00 95.50 111 GLN A N 1
ATOM 868 C CA . GLN A 1 111 ? 4.214 -6.084 -23.425 1.00 95.50 111 GLN A CA 1
ATOM 869 C C . GLN A 1 111 ? 5.250 -5.585 -22.427 1.00 95.50 111 GLN A C 1
ATOM 871 O O . GLN A 1 111 ? 5.886 -6.380 -21.739 1.00 95.50 111 GLN A O 1
ATOM 876 N N . MET A 1 112 ? 5.351 -4.264 -22.278 1.00 96.81 112 MET A N 1
ATOM 877 C CA . MET A 1 112 ? 6.193 -3.673 -21.242 1.00 96.81 112 MET A CA 1
ATOM 878 C C . MET A 1 112 ? 5.632 -3.988 -19.854 1.00 96.81 112 MET A C 1
ATOM 880 O O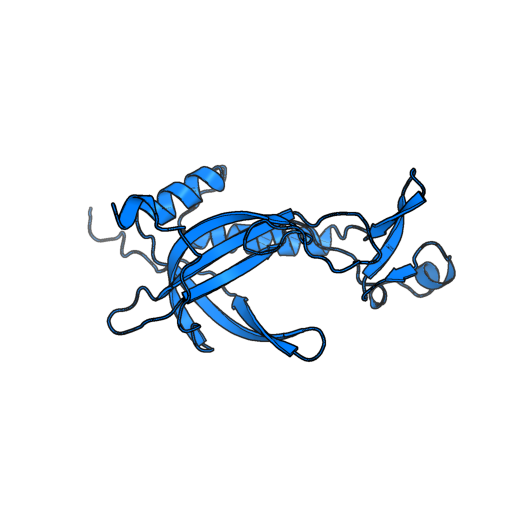 . MET A 1 112 ? 4.475 -3.674 -19.542 1.00 96.81 112 MET A O 1
ATOM 884 N N . VAL A 1 113 ? 6.461 -4.600 -19.018 1.00 97.12 113 VAL A N 1
ATOM 885 C CA . VAL A 1 113 ? 6.176 -4.931 -17.620 1.00 97.12 113 VAL A CA 1
ATOM 886 C C . VAL A 1 113 ? 7.323 -4.458 -16.743 1.00 97.12 113 VAL A C 1
ATOM 888 O O . VAL A 1 113 ? 8.463 -4.368 -17.186 1.00 97.12 113 VAL A O 1
ATOM 891 N N . ARG A 1 114 ? 7.024 -4.133 -15.490 1.00 97.31 114 ARG A N 1
ATOM 892 C CA . ARG A 1 114 ? 8.042 -3.748 -14.512 1.00 97.31 114 ARG A CA 1
ATOM 893 C C . ARG A 1 114 ? 8.769 -4.971 -13.975 1.00 97.31 114 ARG A C 1
ATOM 895 O O . ARG A 1 114 ? 8.133 -5.965 -13.619 1.00 97.31 114 ARG A O 1
ATOM 902 N N . GLU A 1 115 ? 10.074 -4.831 -13.787 1.00 96.81 115 GLU A N 1
ATOM 903 C CA . GLU A 1 115 ? 10.902 -5.876 -13.192 1.00 96.81 115 GLU A CA 1
ATOM 904 C C . GLU A 1 115 ? 10.647 -5.987 -11.680 1.00 96.81 115 GLU A C 1
ATOM 906 O O . GLU A 1 115 ? 10.702 -4.998 -10.932 1.00 96.81 115 GLU A O 1
ATOM 911 N N . ILE A 1 116 ? 10.345 -7.201 -11.210 1.00 96.44 116 ILE A N 1
ATOM 912 C CA . ILE A 1 116 ? 10.018 -7.450 -9.802 1.00 96.44 116 ILE A CA 1
ATOM 913 C C . ILE A 1 116 ? 11.304 -7.470 -8.975 1.00 96.44 116 ILE A C 1
ATOM 915 O O . ILE A 1 116 ? 12.216 -8.254 -9.206 1.00 96.44 116 ILE A O 1
ATOM 919 N N . SER A 1 117 ? 11.336 -6.673 -7.908 1.00 96.88 117 SER A N 1
ATOM 920 C CA . SER A 1 117 ? 12.414 -6.726 -6.921 1.00 96.88 117 SER A CA 1
ATOM 921 C C . SER A 1 117 ? 12.026 -7.654 -5.774 1.00 96.88 117 SER A C 1
ATOM 923 O O . SER A 1 117 ? 11.071 -7.385 -5.036 1.00 96.88 117 SER A O 1
ATOM 925 N N . HIS A 1 118 ? 12.785 -8.733 -5.572 1.00 96.06 118 HIS A N 1
ATOM 926 C CA . HIS A 1 118 ? 12.606 -9.617 -4.415 1.00 96.06 118 HIS A CA 1
ATOM 927 C C . HIS A 1 118 ? 12.810 -8.879 -3.087 1.00 96.06 118 HIS A C 1
ATOM 929 O O . HIS A 1 118 ? 12.071 -9.116 -2.127 1.00 96.06 118 HIS A O 1
ATOM 935 N N . GLU A 1 119 ? 13.775 -7.960 -3.036 1.00 96.00 119 GLU A N 1
ATOM 936 C CA . GLU A 1 119 ? 14.055 -7.161 -1.848 1.00 96.00 119 GLU A CA 1
ATOM 937 C C . GLU A 1 119 ? 12.901 -6.201 -1.538 1.00 96.00 119 GLU A C 1
ATOM 939 O O . GLU A 1 119 ? 12.346 -6.240 -0.437 1.00 96.00 119 GLU A O 1
ATOM 944 N N . HIS A 1 120 ? 12.469 -5.396 -2.512 1.00 95.50 120 HIS A N 1
ATOM 945 C CA . HIS A 1 120 ? 11.363 -4.458 -2.308 1.00 95.50 120 HIS A CA 1
ATOM 946 C C . HIS A 1 120 ? 10.052 -5.204 -2.032 1.00 95.50 120 HIS A C 1
ATOM 948 O O . HIS A 1 120 ? 9.272 -4.802 -1.172 1.00 95.50 120 HIS A O 1
ATOM 954 N N . THR A 1 121 ? 9.828 -6.353 -2.675 1.00 97.00 121 THR A N 1
ATOM 955 C CA . THR A 1 121 ? 8.678 -7.220 -2.380 1.00 97.00 121 THR A CA 1
ATOM 956 C C . THR A 1 121 ? 8.714 -7.739 -0.942 1.00 97.00 121 THR A C 1
ATOM 958 O O . THR A 1 121 ? 7.680 -7.777 -0.273 1.00 97.00 121 THR A O 1
ATOM 961 N N . LYS A 1 122 ? 9.890 -8.096 -0.412 1.00 96.81 122 LYS A N 1
ATOM 962 C CA . LYS A 1 122 ? 10.043 -8.473 1.001 1.00 96.81 122 LYS A CA 1
ATOM 963 C C . LYS A 1 122 ? 9.707 -7.306 1.933 1.00 96.81 122 LYS A C 1
ATOM 965 O O . LYS A 1 122 ? 9.046 -7.520 2.946 1.00 96.81 122 LYS A O 1
ATOM 970 N N . GLN A 1 123 ? 10.101 -6.080 1.589 1.00 95.19 123 GLN A N 1
ATOM 971 C CA . GLN A 1 123 ? 9.748 -4.879 2.357 1.00 95.19 123 GLN A CA 1
ATOM 972 C C . GLN A 1 123 ? 8.230 -4.624 2.350 1.00 95.19 123 GLN A C 1
ATOM 974 O O . GLN A 1 123 ? 7.641 -4.419 3.411 1.00 95.19 123 GLN A O 1
ATOM 979 N N . CYS A 1 124 ? 7.579 -4.730 1.188 1.00 96.00 124 CYS A N 1
ATOM 980 C CA . CYS A 1 124 ? 6.122 -4.651 1.052 1.00 96.00 124 CYS A CA 1
ATOM 981 C C . CYS A 1 124 ? 5.402 -5.688 1.930 1.00 96.00 124 CYS A C 1
ATOM 983 O O . CYS A 1 124 ? 4.514 -5.343 2.713 1.00 96.00 124 CYS A O 1
ATOM 985 N N . LYS A 1 125 ? 5.847 -6.950 1.881 1.00 95.25 125 LYS A N 1
ATOM 986 C CA . LYS A 1 125 ? 5.325 -8.027 2.737 1.00 95.25 125 LYS A CA 1
ATOM 987 C C . LYS A 1 125 ? 5.541 -7.744 4.222 1.00 95.25 125 LYS A C 1
ATOM 989 O O . LYS A 1 125 ? 4.643 -7.987 5.020 1.00 95.25 125 LYS A O 1
ATOM 994 N N . ASN A 1 126 ? 6.689 -7.191 4.607 1.00 94.88 126 ASN A N 1
ATOM 995 C CA . ASN A 1 126 ? 6.946 -6.822 5.998 1.00 94.88 126 ASN A CA 1
ATOM 996 C C . ASN A 1 126 ? 5.990 -5.732 6.497 1.00 94.88 126 ASN A C 1
ATOM 998 O O . ASN A 1 126 ? 5.531 -5.821 7.631 1.00 94.88 126 ASN A O 1
ATOM 1002 N N . ILE A 1 127 ? 5.649 -4.743 5.667 1.00 95.25 127 ILE A N 1
ATOM 1003 C CA . ILE A 1 127 ? 4.658 -3.715 6.019 1.00 95.25 127 ILE A CA 1
ATOM 1004 C C . ILE A 1 127 ? 3.277 -4.348 6.223 1.00 95.25 127 ILE A C 1
ATOM 1006 O O . ILE A 1 127 ? 2.623 -4.073 7.228 1.00 95.25 127 ILE A O 1
ATOM 1010 N N . LEU A 1 128 ? 2.854 -5.231 5.313 1.00 95.75 128 LEU A N 1
ATOM 1011 C CA . LEU A 1 128 ? 1.602 -5.984 5.452 1.00 95.75 128 LEU A CA 1
ATOM 1012 C C . LEU A 1 128 ? 1.591 -6.836 6.729 1.00 95.75 128 LEU A C 1
ATOM 1014 O O . LEU A 1 128 ? 0.601 -6.826 7.453 1.00 95.75 128 LEU A O 1
ATOM 1018 N N . ASN A 1 129 ? 2.700 -7.504 7.054 1.00 94.75 129 ASN A N 1
ATOM 1019 C CA . ASN A 1 129 ? 2.833 -8.298 8.277 1.00 94.75 129 ASN A CA 1
ATOM 1020 C C . ASN A 1 129 ? 2.802 -7.431 9.544 1.00 94.75 129 ASN A C 1
ATOM 1022 O O . ASN A 1 129 ? 2.170 -7.812 10.524 1.00 94.75 129 ASN A O 1
ATOM 1026 N N . GLN A 1 130 ? 3.445 -6.258 9.540 1.00 95.00 130 GLN A N 1
ATOM 1027 C CA . GLN A 1 130 ? 3.377 -5.303 10.655 1.00 95.00 130 GLN A CA 1
ATOM 1028 C C . GLN A 1 130 ? 1.953 -4.785 10.859 1.00 95.00 130 GLN A C 1
ATOM 1030 O O . GLN A 1 130 ? 1.480 -4.704 11.992 1.00 95.00 130 GLN A O 1
ATOM 1035 N N . PHE A 1 131 ? 1.255 -4.472 9.766 1.00 96.56 131 PHE A N 1
ATOM 1036 C CA . PHE A 1 131 ? -0.153 -4.103 9.810 1.00 96.56 131 PHE A CA 1
ATOM 1037 C C . PHE A 1 131 ? -1.010 -5.246 10.370 1.00 96.56 131 PHE A C 1
ATOM 1039 O O . PHE A 1 131 ? -1.741 -5.030 11.335 1.00 96.56 131 PHE A O 1
ATOM 1046 N N . ALA A 1 132 ? -0.866 -6.463 9.845 1.00 95.50 132 ALA A N 1
ATOM 1047 C CA . ALA A 1 132 ? -1.585 -7.644 10.317 1.00 95.50 132 ALA A CA 1
ATOM 1048 C C . ALA A 1 132 ? -1.351 -7.889 11.819 1.00 95.50 132 ALA A C 1
ATOM 1050 O O . ALA A 1 132 ? -2.301 -8.017 12.588 1.00 95.50 132 ALA A O 1
ATOM 1051 N N . ALA A 1 133 ? -0.095 -7.862 12.268 1.00 94.81 133 ALA A N 1
ATOM 1052 C CA . ALA A 1 133 ? 0.255 -8.003 13.679 1.00 94.81 133 ALA A CA 1
ATOM 1053 C C . ALA A 1 133 ? -0.358 -6.883 14.539 1.00 94.81 133 ALA A C 1
ATOM 1055 O O . ALA A 1 133 ? -0.831 -7.140 15.644 1.00 94.81 133 ALA A O 1
ATOM 1056 N N . SER A 1 134 ? -0.416 -5.647 14.027 1.00 96.06 134 SER A N 1
ATOM 1057 C CA . SER A 1 134 ? -1.017 -4.517 14.749 1.00 96.06 134 SER A CA 1
ATOM 1058 C C . SER A 1 134 ? -2.516 -4.686 15.009 1.00 96.06 134 SER A C 1
ATOM 1060 O O . SER A 1 134 ? -3.011 -4.177 16.012 1.00 96.06 134 SER A O 1
ATOM 1062 N N . VAL A 1 135 ? -3.215 -5.432 14.147 1.00 95.50 135 VAL A N 1
ATOM 1063 C CA . VAL A 1 135 ? -4.641 -5.761 14.297 1.00 95.50 135 VAL A CA 1
ATOM 1064 C C . VAL A 1 135 ? -4.873 -7.130 14.953 1.00 95.50 135 VAL A C 1
ATOM 1066 O O . VAL A 1 135 ? -6.004 -7.611 14.993 1.00 95.50 135 VAL A O 1
ATOM 1069 N N . GLY A 1 136 ? -3.819 -7.744 15.502 1.00 92.75 136 GLY A N 1
ATOM 1070 C CA . GLY A 1 136 ? -3.899 -8.981 16.278 1.00 92.75 136 GLY A CA 1
ATOM 1071 C C . GLY A 1 136 ? -3.798 -10.269 15.460 1.00 92.75 136 GLY A C 1
ATOM 1072 O O . GLY A 1 136 ? -4.354 -11.282 15.883 1.00 92.75 136 GLY A O 1
ATOM 1073 N N . ALA A 1 137 ? -3.134 -10.248 14.299 1.00 94.25 137 ALA A N 1
ATOM 1074 C CA . ALA A 1 137 ? -2.785 -11.475 13.580 1.00 94.25 137 ALA A CA 1
ATOM 1075 C C . ALA A 1 137 ? -1.750 -12.306 14.347 1.00 94.25 137 ALA A C 1
ATOM 1077 O O . ALA A 1 137 ? -0.766 -11.772 14.868 1.00 94.25 137 ALA A O 1
ATOM 1078 N N . GLN A 1 138 ? -1.918 -13.621 14.308 1.00 91.12 138 GLN A N 1
ATOM 1079 C CA . GLN A 1 138 ? -0.926 -14.616 14.689 1.00 91.12 138 GLN A CA 1
ATOM 1080 C C . GLN A 1 138 ? -0.297 -15.258 13.445 1.00 91.12 138 GLN A C 1
ATOM 1082 O O . GLN A 1 138 ? -0.861 -15.254 12.348 1.00 91.12 138 GLN A O 1
ATOM 1087 N N . ALA A 1 139 ? 0.910 -15.804 13.602 1.00 89.56 139 ALA A N 1
ATOM 1088 C CA . ALA A 1 139 ? 1.604 -16.474 12.508 1.00 89.56 139 ALA A CA 1
ATOM 1089 C C . ALA A 1 139 ? 0.793 -17.680 12.003 1.00 89.56 139 ALA A C 1
ATOM 1091 O O . ALA A 1 139 ? 0.356 -18.513 12.792 1.00 89.56 139 ALA A O 1
ATOM 1092 N N . GLY A 1 140 ? 0.624 -17.775 10.683 1.00 90.06 140 GLY A N 1
ATOM 1093 C CA . GLY A 1 140 ? -0.148 -18.841 10.038 1.00 90.06 140 GLY A CA 1
ATOM 1094 C C . GLY A 1 140 ? -1.639 -18.538 9.862 1.00 90.06 140 GLY A C 1
ATOM 1095 O O . GLY A 1 140 ? -2.314 -19.300 9.174 1.00 90.06 140 GLY A O 1
ATOM 1096 N N . GLU A 1 141 ? -2.157 -17.434 10.413 1.00 92.50 141 GLU A N 1
ATOM 1097 C CA . GLU A 1 141 ? -3.535 -17.015 10.146 1.00 92.50 141 GLU A CA 1
ATOM 1098 C C . GLU A 1 141 ? -3.711 -16.450 8.727 1.00 92.50 141 GLU A C 1
ATOM 1100 O O . GLU A 1 141 ? -2.820 -15.810 8.160 1.00 92.50 141 GLU A O 1
ATOM 1105 N N . SER A 1 142 ? -4.910 -16.640 8.173 1.00 93.19 142 SER A N 1
ATOM 1106 C CA . SER A 1 142 ? -5.350 -15.961 6.954 1.00 93.19 142 SER A CA 1
ATOM 1107 C C . SER A 1 142 ? -5.551 -14.471 7.225 1.00 93.19 142 SER A C 1
ATOM 1109 O O . SER A 1 142 ? -6.302 -14.088 8.125 1.00 93.19 142 SER A O 1
ATOM 1111 N N . LEU A 1 143 ? -4.932 -13.610 6.411 1.00 91.69 143 LEU A N 1
ATOM 1112 C CA . LEU A 1 143 ? -5.086 -12.161 6.553 1.00 91.69 143 LEU A CA 1
ATOM 1113 C C . LEU A 1 143 ? -6.553 -11.722 6.402 1.00 91.69 143 LEU A C 1
ATOM 1115 O O . LEU A 1 143 ? -6.997 -10.846 7.136 1.00 91.69 143 LEU A O 1
ATOM 1119 N N . GLY A 1 144 ? -7.328 -12.345 5.507 1.00 92.94 144 GLY A N 1
ATOM 1120 C CA . GLY A 1 144 ? -8.746 -12.012 5.317 1.00 92.94 144 GLY A CA 1
ATOM 1121 C C . GLY A 1 144 ? -9.593 -12.237 6.576 1.00 92.94 144 GLY A C 1
ATOM 1122 O O . GLY A 1 144 ? -10.398 -11.377 6.951 1.00 92.94 144 GLY A O 1
ATOM 1123 N N . ASP A 1 145 ? -9.356 -13.346 7.281 1.00 93.25 145 ASP A N 1
ATOM 1124 C CA . ASP A 1 145 ? -10.074 -13.684 8.516 1.00 93.25 145 ASP A CA 1
ATOM 1125 C C . ASP A 1 145 ? -9.689 -12.735 9.653 1.00 93.25 145 ASP A C 1
ATOM 1127 O O . ASP A 1 145 ? -10.555 -12.229 10.374 1.00 93.25 145 ASP A O 1
ATOM 1131 N N . VAL A 1 146 ? -8.392 -12.425 9.768 1.00 94.50 146 VAL A N 1
ATOM 1132 C CA . VAL A 1 146 ? -7.882 -11.438 10.727 1.00 94.50 146 VAL A CA 1
ATOM 1133 C C . VAL A 1 146 ? -8.548 -10.082 10.506 1.00 94.50 146 VAL A C 1
ATOM 1135 O O . VAL A 1 146 ? -9.006 -9.469 11.467 1.00 94.50 146 VAL A O 1
ATOM 1138 N N . LEU A 1 147 ? -8.622 -9.600 9.261 1.00 95.56 147 LEU A N 1
ATOM 1139 C CA . LEU A 1 147 ? -9.193 -8.285 8.956 1.00 95.56 147 LEU A CA 1
ATOM 1140 C C . LEU A 1 147 ? -10.691 -8.236 9.258 1.00 95.56 147 LEU A C 1
ATOM 1142 O O . LEU A 1 147 ? -11.163 -7.267 9.853 1.00 95.56 147 LEU A O 1
ATOM 1146 N N . THR A 1 148 ? -11.420 -9.300 8.920 1.00 94.19 148 THR A N 1
ATOM 1147 C CA . THR A 1 148 ? -12.848 -9.433 9.241 1.00 94.19 148 THR A CA 1
ATOM 1148 C C . THR A 1 148 ? -13.074 -9.363 10.751 1.00 94.19 148 THR A C 1
ATOM 1150 O O . THR A 1 148 ? -13.885 -8.565 11.230 1.00 94.19 148 THR A O 1
ATOM 1153 N N . ARG A 1 149 ? -12.293 -10.132 11.520 1.00 94.81 149 ARG A N 1
ATOM 1154 C CA . ARG A 1 149 ? -12.323 -10.127 12.988 1.00 94.81 149 ARG A CA 1
ATOM 1155 C C . ARG A 1 149 ? -11.948 -8.762 13.565 1.00 94.81 149 ARG A C 1
ATOM 1157 O O . ARG A 1 149 ? -12.613 -8.283 14.480 1.00 94.81 149 ARG A O 1
ATOM 1164 N N . ALA A 1 150 ? -10.909 -8.123 13.036 1.00 95.62 150 ALA A N 1
ATOM 1165 C CA . ALA A 1 150 ? -10.434 -6.828 13.507 1.00 95.62 150 ALA A CA 1
ATOM 1166 C C . ALA A 1 150 ? -11.476 -5.715 13.316 1.00 95.62 150 ALA A C 1
ATOM 1168 O O . ALA A 1 150 ? -11.652 -4.889 14.213 1.00 95.62 150 ALA A O 1
ATOM 1169 N N . ILE A 1 151 ? -12.190 -5.715 12.183 1.00 95.56 151 ILE A N 1
ATOM 1170 C CA . ILE A 1 151 ? -13.291 -4.778 11.911 1.00 95.56 151 ILE A CA 1
ATOM 1171 C C . ILE A 1 151 ? -14.453 -5.034 12.873 1.00 95.56 151 ILE A C 1
ATOM 1173 O O . ILE A 1 151 ? -14.926 -4.096 13.517 1.00 95.56 151 ILE A O 1
ATOM 1177 N N . ALA A 1 152 ? -14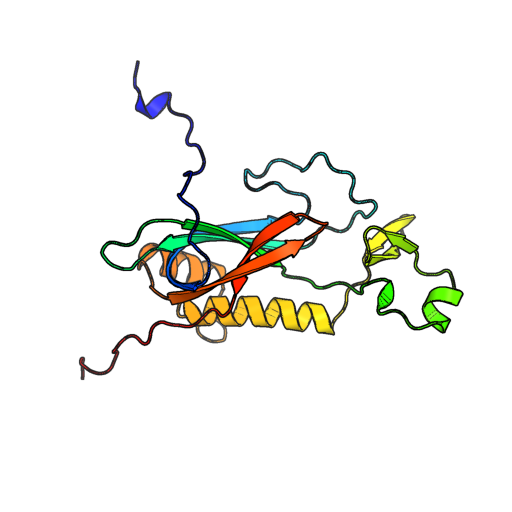.885 -6.293 13.008 1.00 94.62 152 ALA A N 1
ATOM 1178 C CA . ALA A 1 152 ? -16.002 -6.668 13.876 1.00 94.62 152 ALA A CA 1
ATOM 1179 C C . ALA A 1 152 ? -15.742 -6.305 15.347 1.00 94.62 152 ALA A C 1
ATOM 1181 O O . ALA A 1 152 ? -16.596 -5.713 16.005 1.00 94.62 152 ALA A O 1
ATOM 1182 N N . ASN A 1 153 ? -14.530 -6.582 15.834 1.00 95.19 153 ASN A N 1
ATOM 1183 C CA . ASN A 1 153 ? -14.118 -6.309 17.211 1.00 95.19 153 ASN A CA 1
ATOM 1184 C C . ASN A 1 153 ? -13.629 -4.869 17.428 1.00 95.19 153 ASN A C 1
ATOM 1186 O O . ASN A 1 153 ? -13.211 -4.530 18.533 1.00 95.19 153 ASN A O 1
ATOM 1190 N N . GLN A 1 154 ? -13.642 -4.029 16.385 1.00 94.62 154 GLN A N 1
ATOM 1191 C CA . GLN A 1 154 ? -13.160 -2.647 16.428 1.00 94.62 154 GLN A CA 1
ATOM 1192 C C . GLN A 1 154 ? -11.751 -2.521 17.034 1.00 94.62 154 GLN A C 1
ATOM 1194 O O . GLN A 1 154 ? -11.483 -1.616 17.830 1.00 94.62 154 GLN A O 1
ATOM 1199 N N . VAL A 1 155 ? -10.852 -3.438 16.663 1.00 94.50 155 VAL A N 1
ATOM 1200 C CA . VAL A 1 155 ? -9.496 -3.509 17.221 1.00 94.50 155 VAL A CA 1
ATOM 1201 C C . VAL A 1 155 ? -8.782 -2.176 17.013 1.00 94.50 155 VAL A C 1
ATOM 1203 O O . VAL A 1 155 ? -8.698 -1.659 15.895 1.00 94.50 155 VAL A O 1
ATOM 1206 N N . LYS A 1 156 ? -8.270 -1.622 18.115 1.00 96.00 156 LYS A N 1
ATOM 1207 C CA . LYS A 1 156 ? -7.519 -0.369 18.125 1.00 96.00 156 LYS A CA 1
ATOM 1208 C C . LYS A 1 156 ? -6.039 -0.643 17.894 1.00 96.00 156 LYS A C 1
ATOM 1210 O O . LYS A 1 156 ? -5.453 -1.515 18.528 1.00 96.00 156 LYS A O 1
ATOM 1215 N N . PHE A 1 157 ? -5.420 0.150 17.035 1.00 96.19 157 PHE A N 1
ATOM 1216 C CA . PHE A 1 157 ? -3.990 0.087 16.756 1.00 96.19 157 PHE A CA 1
ATOM 1217 C C . PHE A 1 157 ? -3.441 1.491 16.500 1.00 96.19 157 PHE A C 1
ATOM 1219 O O . PHE A 1 157 ? -4.188 2.432 16.239 1.00 96.19 157 PHE A O 1
ATOM 1226 N N . ARG A 1 158 ? -2.127 1.656 16.630 1.00 95.94 158 ARG A N 1
ATOM 1227 C CA . ARG A 1 158 ? -1.432 2.919 16.382 1.00 95.94 158 ARG A CA 1
ATOM 1228 C C . ARG A 1 158 ? -0.905 2.975 14.960 1.00 95.94 158 ARG A C 1
ATOM 1230 O O . ARG A 1 158 ? -0.366 1.992 14.449 1.00 95.94 158 ARG A O 1
ATOM 1237 N N . VAL A 1 159 ? -1.014 4.158 14.372 1.00 95.81 159 VAL A N 1
ATOM 1238 C CA . VAL A 1 159 ? -0.413 4.520 13.087 1.00 95.81 159 VAL A CA 1
ATOM 1239 C C . VAL A 1 159 ? 0.248 5.887 13.198 1.00 95.81 159 VAL A C 1
ATOM 1241 O O . VAL A 1 159 ? -0.177 6.730 13.987 1.00 95.81 159 VAL A O 1
ATOM 1244 N N . THR A 1 160 ? 1.263 6.127 12.378 1.00 95.50 160 THR A N 1
ATOM 1245 C CA . THR A 1 160 ? 1.820 7.460 12.151 1.00 95.50 160 THR A CA 1
ATOM 1246 C C . THR A 1 160 ? 1.401 7.937 10.768 1.00 95.50 160 THR A C 1
ATOM 1248 O O . THR A 1 160 ? 1.764 7.322 9.761 1.00 95.50 160 THR A O 1
ATOM 1251 N N . VAL A 1 161 ? 0.658 9.039 10.720 1.00 94.25 161 VAL A N 1
ATOM 1252 C CA . VAL A 1 161 ? 0.365 9.767 9.486 1.00 94.25 161 VAL A CA 1
ATOM 1253 C C . VAL A 1 161 ? 1.560 10.651 9.171 1.00 94.25 161 VAL A C 1
ATOM 1255 O O . VAL A 1 161 ? 1.955 11.480 9.991 1.00 94.25 161 VAL A O 1
ATOM 1258 N N . ILE A 1 162 ? 2.134 10.468 7.989 1.00 93.44 162 ILE A N 1
ATOM 1259 C CA . ILE A 1 162 ? 3.229 11.291 7.470 1.00 93.44 162 ILE A CA 1
ATOM 1260 C C . ILE A 1 162 ? 2.774 12.014 6.207 1.00 93.44 162 ILE A C 1
ATOM 1262 O O . ILE A 1 162 ? 1.879 11.530 5.513 1.00 93.44 162 ILE A O 1
ATOM 1266 N N . ASN A 1 163 ? 3.406 13.148 5.917 1.00 90.31 163 ASN A N 1
ATOM 1267 C CA . ASN A 1 163 ? 3.311 13.799 4.618 1.00 90.31 163 ASN A CA 1
ATOM 1268 C C . ASN A 1 163 ? 4.539 13.408 3.798 1.00 90.31 163 ASN A C 1
ATOM 1270 O O . ASN A 1 163 ? 5.663 13.577 4.271 1.00 90.31 163 ASN A O 1
ATOM 1274 N N . ASP A 1 164 ? 4.313 12.833 2.625 1.00 84.00 164 ASP A N 1
ATOM 1275 C CA . ASP A 1 164 ? 5.353 12.364 1.717 1.00 84.00 164 ASP A CA 1
ATOM 1276 C C . ASP A 1 164 ? 5.112 12.990 0.342 1.00 84.00 164 ASP A C 1
ATOM 1278 O O . ASP A 1 164 ? 3.966 13.071 -0.110 1.00 84.00 164 ASP A O 1
ATOM 1282 N N . GLU A 1 165 ? 6.167 13.449 -0.323 1.00 77.94 165 GLU A N 1
ATOM 1283 C CA . GLU A 1 165 ? 6.043 14.022 -1.662 1.00 77.94 165 GLU A CA 1
ATOM 1284 C C . GLU A 1 165 ? 6.048 12.896 -2.701 1.00 77.94 165 GLU A C 1
ATOM 1286 O O . GLU A 1 165 ? 6.949 12.057 -2.741 1.00 77.94 165 GLU A O 1
ATOM 1291 N N . TYR A 1 166 ? 5.032 12.866 -3.561 1.00 70.75 166 TYR A N 1
ATOM 1292 C CA . TYR A 1 166 ? 4.940 11.916 -4.663 1.00 70.75 166 TYR A CA 1
ATOM 1293 C C . TYR A 1 166 ? 4.540 12.645 -5.945 1.00 70.75 166 TYR A C 1
ATOM 1295 O O . TYR A 1 166 ? 3.481 13.272 -6.001 1.00 70.75 166 TYR A O 1
ATOM 1303 N N . ASP A 1 167 ? 5.391 12.574 -6.972 1.00 67.81 167 ASP A N 1
ATOM 1304 C CA . ASP A 1 167 ? 5.230 13.287 -8.248 1.00 67.81 167 ASP A CA 1
ATOM 1305 C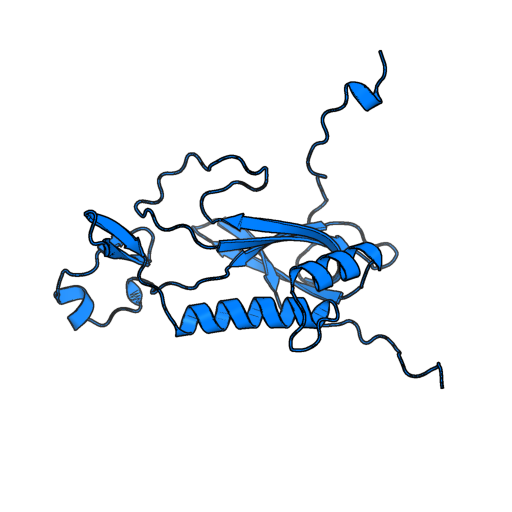 C . ASP A 1 167 ? 4.935 14.796 -8.074 1.00 67.81 167 ASP A C 1
ATOM 1307 O O . ASP A 1 167 ? 4.046 15.353 -8.725 1.00 67.81 167 ASP A O 1
ATOM 1311 N N . GLY A 1 168 ? 5.644 15.467 -7.156 1.00 71.62 168 GLY A N 1
ATOM 1312 C CA . GLY A 1 168 ? 5.469 16.903 -6.897 1.00 71.62 168 GLY A CA 1
ATOM 1313 C C . GLY A 1 168 ? 4.189 17.262 -6.139 1.00 71.62 168 GLY A C 1
ATOM 1314 O O . GLY A 1 168 ? 3.768 18.419 -6.145 1.00 71.62 168 GLY A O 1
ATOM 1315 N N . ARG A 1 169 ? 3.518 16.276 -5.530 1.00 74.75 169 ARG A N 1
ATOM 1316 C CA . ARG A 1 169 ? 2.307 16.476 -4.728 1.00 74.75 169 ARG A CA 1
ATOM 1317 C C . ARG A 1 169 ? 2.488 15.898 -3.339 1.00 74.75 169 ARG A C 1
ATOM 1319 O O . ARG A 1 169 ? 2.912 14.756 -3.183 1.00 74.75 169 ARG A O 1
ATOM 1326 N N . GLU A 1 170 ? 2.089 16.672 -2.341 1.00 80.00 170 GLU A N 1
ATOM 1327 C CA . GLU A 1 170 ? 1.965 16.187 -0.973 1.00 80.00 170 GLU A CA 1
ATOM 1328 C C . GLU A 1 170 ? 0.914 15.076 -0.895 1.00 80.00 170 GLU A C 1
ATOM 1330 O O . GLU A 1 170 ? -0.219 15.214 -1.371 1.00 80.00 170 GLU A O 1
ATOM 1335 N N . GLN A 1 171 ? 1.297 13.955 -0.294 1.00 84.25 171 GLN A N 1
ATOM 1336 C CA . GLN A 1 171 ? 0.438 12.804 -0.099 1.00 84.25 171 GLN A CA 1
ATOM 1337 C C . GLN A 1 171 ? 0.548 12.307 1.341 1.00 84.25 171 GLN A C 1
ATOM 1339 O O . GLN A 1 171 ? 1.604 11.871 1.797 1.00 84.25 171 GLN A O 1
ATOM 1344 N N . LEU A 1 172 ? -0.589 12.273 2.040 1.00 88.38 172 LEU A N 1
ATOM 1345 C CA . LEU A 1 172 ? -0.656 11.653 3.359 1.00 88.38 172 LEU A CA 1
ATOM 1346 C C . LEU A 1 172 ? -0.559 10.129 3.257 1.00 88.38 172 LEU A C 1
ATOM 1348 O O . LEU A 1 172 ? -1.262 9.485 2.468 1.00 88.38 172 LEU A O 1
ATOM 1352 N N . ARG A 1 173 ? 0.292 9.536 4.095 1.00 91.00 173 ARG A N 1
ATOM 1353 C CA . ARG A 1 173 ? 0.529 8.088 4.142 1.00 91.00 173 ARG A CA 1
ATOM 1354 C C . ARG A 1 173 ? 0.448 7.556 5.563 1.00 91.00 173 ARG A C 1
ATOM 1356 O O . ARG A 1 173 ? 0.839 8.233 6.510 1.00 91.00 173 ARG A O 1
ATOM 1363 N N . LEU A 1 174 ? -0.039 6.322 5.692 1.00 92.94 174 LEU A N 1
ATOM 1364 C CA . LEU A 1 174 ? 0.037 5.578 6.944 1.00 92.94 174 LEU A CA 1
ATOM 1365 C C . LEU A 1 174 ? 1.375 4.855 7.020 1.00 92.94 174 LEU A C 1
ATOM 1367 O O . LEU A 1 174 ? 1.788 4.177 6.084 1.00 92.94 174 LEU A O 1
ATOM 1371 N N . SER A 1 175 ? 2.032 4.976 8.163 1.00 92.25 175 SER A N 1
ATOM 1372 C CA . SER A 1 175 ? 3.286 4.296 8.463 1.00 92.25 175 SER A CA 1
ATOM 1373 C C . SER A 1 175 ? 3.285 3.794 9.907 1.00 92.25 175 SER A C 1
ATOM 1375 O O . SER A 1 175 ? 2.407 4.146 10.697 1.00 92.25 175 SER A O 1
ATOM 1377 N N . ARG A 1 176 ? 4.285 2.973 10.261 1.00 90.44 176 ARG A N 1
ATOM 1378 C CA . ARG A 1 176 ? 4.556 2.529 11.642 1.00 90.44 176 ARG A CA 1
ATOM 1379 C C . ARG A 1 176 ? 3.331 1.930 12.351 1.00 90.44 176 ARG A C 1
ATOM 1381 O O . ARG A 1 176 ? 2.943 2.377 13.428 1.00 90.44 176 ARG A O 1
ATOM 1388 N N . PHE A 1 177 ? 2.754 0.889 11.758 1.00 94.81 177 PHE A N 1
ATOM 1389 C CA . PHE A 1 177 ? 1.668 0.121 12.367 1.00 94.81 177 PHE A CA 1
ATOM 1390 C C . PHE A 1 177 ? 2.144 -0.559 13.656 1.00 94.81 177 PHE A C 1
ATOM 1392 O O . PHE A 1 177 ? 3.135 -1.292 13.647 1.00 94.81 177 PHE A O 1
ATOM 1399 N N . LYS A 1 178 ? 1.453 -0.315 14.771 1.00 94.12 178 LYS A N 1
ATOM 1400 C CA . LYS A 1 178 ? 1.761 -0.927 16.071 1.00 94.12 178 LYS A CA 1
ATOM 1401 C C . LYS A 1 178 ? 0.481 -1.327 16.779 1.00 94.12 178 LYS A C 1
ATOM 1403 O O . LYS A 1 178 ? -0.466 -0.547 16.812 1.00 94.12 178 LYS A O 1
ATOM 1408 N N . ALA A 1 179 ? 0.464 -2.503 17.395 1.00 90.38 179 ALA A N 1
ATOM 1409 C CA . ALA A 1 179 ? -0.620 -2.848 18.303 1.00 90.38 179 ALA A CA 1
ATOM 1410 C C . ALA A 1 179 ? -0.688 -1.802 19.428 1.00 90.38 179 ALA A C 1
ATOM 1412 O O . ALA A 1 179 ? 0.343 -1.372 19.958 1.00 90.38 179 ALA A O 1
ATOM 1413 N N . VAL A 1 180 ? -1.896 -1.375 19.796 1.00 86.94 180 VAL A N 1
ATOM 1414 C CA . VAL A 1 180 ? -2.077 -0.795 21.128 1.00 86.94 180 VAL A CA 1
ATOM 1415 C C . VAL A 1 180 ? -1.905 -1.967 22.081 1.00 86.94 180 VAL A C 1
ATOM 1417 O O . VAL A 1 180 ? -2.540 -2.998 21.879 1.00 86.94 180 VAL A O 1
ATOM 1420 N N . ALA A 1 181 ? -1.010 -1.850 23.064 1.00 66.31 181 ALA A N 1
ATOM 1421 C CA . ALA A 1 181 ? -0.921 -2.855 24.112 1.00 66.31 181 ALA A CA 1
ATOM 1422 C C . ALA A 1 181 ? -2.310 -2.970 24.743 1.00 66.31 181 ALA A C 1
ATOM 1424 O O . ALA A 1 181 ? -2.739 -2.076 25.473 1.00 66.31 181 ALA A O 1
ATOM 1425 N N . ASN A 1 182 ? -3.036 -4.038 24.420 1.00 48.72 182 ASN A N 1
ATOM 1426 C CA . ASN A 1 182 ? -4.134 -4.435 25.267 1.00 48.72 182 ASN A CA 1
ATOM 1427 C C . ASN A 1 182 ? -3.473 -4.847 26.573 1.00 48.72 182 ASN A C 1
ATOM 1429 O O . ASN A 1 182 ? -2.600 -5.716 26.591 1.00 48.72 182 ASN A O 1
ATOM 1433 N N . VAL A 1 183 ? -3.871 -4.181 27.649 1.00 41.88 183 VAL A N 1
ATOM 1434 C CA . VAL A 1 183 ? -3.741 -4.679 29.012 1.00 41.88 183 VAL A CA 1
ATOM 1435 C C . VAL A 1 183 ? -4.509 -6.005 29.049 1.00 41.88 183 VAL A C 1
ATOM 1437 O O . VAL A 1 183 ? -5.676 -6.064 29.404 1.00 41.88 183 VAL A O 1
ATOM 1440 N N . MET A 1 184 ? -3.886 -7.072 28.557 1.00 34.62 184 MET A N 1
ATOM 1441 C CA . MET A 1 184 ? -4.326 -8.456 28.699 1.00 34.62 184 MET A CA 1
ATOM 1442 C C . MET A 1 184 ? -3.625 -9.076 29.916 1.00 34.62 184 MET A C 1
ATOM 1444 O O . MET A 1 184 ? -3.140 -10.198 29.859 1.00 34.62 184 MET A O 1
ATOM 1448 N N . SER A 1 185 ? -3.519 -8.312 31.007 1.00 33.84 185 SER A N 1
ATOM 1449 C CA . SER A 1 185 ? -2.878 -8.740 32.255 1.00 33.84 185 SER A CA 1
ATOM 1450 C C . SER A 1 185 ? -3.769 -8.578 33.490 1.00 33.84 185 SER A C 1
ATOM 1452 O O . SER A 1 185 ? -3.244 -8.553 34.593 1.00 33.84 185 SER A O 1
ATOM 1454 N N . GLU A 1 186 ? -5.090 -8.450 33.341 1.00 30.11 186 GLU A N 1
ATOM 1455 C CA . GLU A 1 186 ? -6.016 -8.392 34.492 1.00 30.11 186 GLU A CA 1
ATOM 1456 C C . GLU A 1 186 ? -7.255 -9.283 34.309 1.00 30.11 186 GLU A C 1
ATOM 1458 O O . GLU A 1 186 ? -8.360 -8.937 34.715 1.00 30.11 186 GLU A O 1
ATOM 1463 N N . LEU A 1 187 ? -7.072 -10.448 33.686 1.00 34.12 187 LEU A N 1
ATOM 1464 C CA . LEU A 1 187 ? -8.016 -11.565 33.775 1.00 34.12 187 LEU A CA 1
ATOM 1465 C C . LEU A 1 187 ? -7.226 -12.877 33.915 1.00 34.12 187 LEU A C 1
ATOM 1467 O O . LEU A 1 187 ? -7.283 -13.742 33.045 1.00 34.12 187 LEU A O 1
ATOM 1471 N N . GLU A 1 188 ? -6.462 -12.977 35.003 1.00 34.44 188 GLU A N 1
ATOM 1472 C CA . GLU A 1 188 ? -6.145 -14.245 35.678 1.00 34.44 188 GLU A CA 1
ATOM 1473 C C . GLU A 1 188 ? -6.708 -14.185 37.101 1.00 34.44 188 GLU A C 1
ATOM 1475 O O . GLU A 1 188 ? -6.555 -13.120 37.745 1.00 34.44 188 GLU A O 1
#